Protein AF-A0A935FGV9-F1 (afdb_monomer_lite)

Secondary structure (DSSP, 8-state):
-----PPP--TTGGG-TT---------HHHHTSHHHHHHHHHHTTTSTTS-HHHHHHHHHHHSTT--HHHHHHHHHHHHHHHHHHHHTT-EEEE-SSS-EEEEPPPPPHHHHHHHHHHHHHHGGG-SEEEEESPPPTT--TTHHHHHHHT-TTSEEEEE--HHHHHHHGGG--SEE--BHHHHHHHHTS---SHHHHHHHHHHHHHHT-SEEEEE-TTS-EEEEETTEEEEE-PPP---S--TTHHHHHHHHHHHHHHTT--HHHHHHHHHHHHHHHTTSSSTT---HHHHHHHHHH----

pLDDT: mean 83.2, std 18.89, range [26.34, 98.69]

Radius of gyration: 21.96 Å; chains: 1; bounding box: 60×49×51 Å

Structure (mmCIF, N/CA/C/O backbone):
data_AF-A0A935FGV9-F1
#
_entry.id   AF-A0A935FGV9-F1
#
loop_
_atom_site.group_PDB
_atom_site.id
_atom_site.type_symbol
_atom_site.label_atom_id
_atom_site.label_alt_id
_atom_site.label_comp_id
_atom_site.label_asym_id
_atom_site.label_entity_id
_atom_site.label_seq_id
_atom_site.pdbx_PDB_ins_code
_atom_site.Cartn_x
_atom_site.Cartn_y
_atom_site.Cartn_z
_atom_site.occupancy
_atom_site.B_iso_or_equiv
_atom_site.auth_seq_id
_atom_site.auth_comp_id
_atom_site.auth_asym_id
_atom_site.auth_atom_id
_atom_site.pdbx_PDB_model_num
ATOM 1 N N . MET A 1 1 ? 40.406 21.075 12.309 1.00 33.91 1 MET A N 1
ATOM 2 C CA . MET A 1 1 ? 40.221 21.206 10.848 1.00 33.91 1 MET A CA 1
ATOM 3 C C . MET A 1 1 ? 38.739 21.400 10.590 1.00 33.91 1 MET A C 1
ATOM 5 O O . MET A 1 1 ? 37.940 20.620 11.084 1.00 33.91 1 MET A O 1
ATOM 9 N N . SER A 1 2 ? 38.386 22.526 9.976 1.00 26.34 2 SER A N 1
ATOM 10 C CA . SER A 1 2 ? 37.022 23.053 9.907 1.00 26.34 2 SER A CA 1
ATOM 11 C C . SER A 1 2 ? 36.120 22.178 9.031 1.00 26.34 2 SER A C 1
ATOM 13 O O . SER A 1 2 ? 36.361 22.050 7.831 1.00 26.34 2 SER A O 1
ATOM 15 N N . HIS A 1 3 ? 35.082 21.585 9.624 1.00 26.84 3 HIS A N 1
ATOM 16 C CA . HIS A 1 3 ? 33.981 20.982 8.880 1.00 26.84 3 HIS A CA 1
ATOM 17 C C . HIS A 1 3 ? 33.196 22.107 8.199 1.00 26.84 3 HIS A C 1
ATOM 19 O O . HIS A 1 3 ? 32.369 22.770 8.822 1.00 26.84 3 HIS A O 1
ATOM 25 N N . ARG A 1 4 ? 33.457 22.342 6.908 1.00 26.38 4 ARG A N 1
ATOM 26 C CA . ARG A 1 4 ? 32.562 23.152 6.078 1.00 26.38 4 ARG A CA 1
ATOM 27 C C . ARG A 1 4 ? 31.229 22.409 5.984 1.00 26.38 4 ARG A C 1
ATOM 29 O O . ARG A 1 4 ? 31.126 21.401 5.293 1.00 26.38 4 ARG A O 1
ATOM 36 N N . HIS A 1 5 ? 30.214 22.891 6.697 1.00 29.56 5 HIS A N 1
ATOM 37 C CA . HIS A 1 5 ? 28.831 22.525 6.426 1.00 29.56 5 HIS A CA 1
ATOM 38 C C . HIS A 1 5 ? 28.514 22.896 4.975 1.00 29.56 5 HIS A C 1
ATOM 40 O O . HIS A 1 5 ? 28.434 24.076 4.633 1.00 29.56 5 HIS A O 1
ATOM 46 N N . ALA A 1 6 ? 28.375 21.885 4.115 1.00 31.12 6 ALA A N 1
ATOM 47 C CA . ALA A 1 6 ? 27.837 22.069 2.778 1.00 31.12 6 ALA A CA 1
ATOM 48 C C . ALA A 1 6 ? 26.424 22.654 2.915 1.00 31.12 6 ALA A C 1
ATOM 50 O O . ALA A 1 6 ? 25.547 22.043 3.532 1.00 31.12 6 ALA A O 1
ATOM 51 N N . ARG A 1 7 ? 26.229 23.874 2.402 1.00 27.80 7 ARG A N 1
ATOM 52 C CA . ARG A 1 7 ? 24.912 24.514 2.351 1.00 27.80 7 ARG A CA 1
ATOM 53 C C . ARG A 1 7 ? 23.976 23.655 1.487 1.00 27.80 7 ARG A C 1
ATOM 55 O O . ARG A 1 7 ? 24.419 23.157 0.453 1.00 27.80 7 ARG A O 1
ATOM 62 N N . PRO A 1 8 ? 22.703 23.475 1.877 1.00 33.41 8 PRO A N 1
ATOM 63 C CA . PRO A 1 8 ? 21.728 22.794 1.036 1.00 33.41 8 PRO A CA 1
ATOM 64 C C . PRO A 1 8 ? 21.561 23.565 -0.281 1.00 33.41 8 PRO A C 1
ATOM 66 O O . PRO A 1 8 ? 21.317 24.772 -0.266 1.00 33.41 8 PRO A O 1
ATOM 69 N N . LEU A 1 9 ? 21.706 22.873 -1.414 1.00 36.19 9 LEU A N 1
ATOM 70 C CA . LEU A 1 9 ? 21.382 23.430 -2.725 1.00 36.19 9 LEU A CA 1
ATOM 71 C C . LEU A 1 9 ? 19.857 23.533 -2.816 1.00 36.19 9 LEU A C 1
ATOM 73 O O . LEU A 1 9 ? 19.154 22.524 -2.837 1.00 36.19 9 LEU A O 1
ATOM 77 N N . SER A 1 10 ? 19.333 24.757 -2.815 1.00 36.66 10 SER A N 1
ATOM 78 C CA . SER A 1 10 ? 17.937 24.990 -3.179 1.00 36.66 10 SER A CA 1
ATOM 79 C C . SER A 1 10 ? 17.765 24.740 -4.682 1.00 36.66 10 SER A C 1
ATOM 81 O O . SER A 1 10 ? 18.724 24.831 -5.445 1.00 36.66 10 SER A O 1
ATOM 83 N N . ILE A 1 11 ? 16.541 24.485 -5.148 1.00 40.97 11 ILE A N 1
ATOM 84 C CA . ILE A 1 11 ? 16.246 24.419 -6.594 1.00 40.97 11 ILE A CA 1
ATOM 85 C C . ILE A 1 11 ? 16.693 25.701 -7.329 1.00 40.97 11 ILE A C 1
ATOM 87 O O . ILE A 1 11 ? 17.015 25.642 -8.510 1.00 40.97 11 ILE A O 1
ATOM 91 N N . ALA A 1 12 ? 16.777 26.841 -6.632 1.00 38.03 12 ALA A N 1
ATOM 92 C CA . ALA A 1 12 ? 17.331 28.079 -7.178 1.00 38.03 12 ALA A CA 1
ATOM 93 C C . ALA A 1 12 ? 18.869 28.061 -7.305 1.00 38.03 12 ALA A C 1
ATOM 95 O O . ALA A 1 12 ? 19.404 28.740 -8.169 1.00 38.03 12 ALA A O 1
ATOM 96 N N . ALA A 1 13 ? 19.584 27.272 -6.497 1.00 36.72 13 ALA A N 1
ATOM 97 C CA . ALA A 1 13 ? 21.036 27.096 -6.601 1.00 36.72 13 ALA A CA 1
ATOM 98 C C . ALA A 1 13 ? 21.447 26.142 -7.740 1.00 36.72 13 ALA A C 1
ATOM 100 O O . ALA A 1 13 ? 22.549 26.254 -8.258 1.00 36.72 13 ALA A O 1
ATOM 101 N N . LEU A 1 14 ? 20.549 25.249 -8.176 1.00 37.66 14 LEU A N 1
ATOM 102 C CA . LEU A 1 14 ? 20.716 24.458 -9.408 1.00 37.66 14 LEU A CA 1
ATOM 103 C C . LEU A 1 14 ? 20.534 25.295 -10.690 1.00 37.66 14 LEU A C 1
ATOM 105 O O . LEU A 1 14 ? 20.778 24.790 -11.780 1.00 37.66 14 LEU A O 1
ATOM 109 N N . ALA A 1 15 ? 20.072 26.543 -10.560 1.00 37.56 15 ALA A N 1
ATOM 110 C CA . ALA A 1 15 ? 19.826 27.471 -11.662 1.00 37.56 15 ALA A CA 1
ATOM 111 C C . ALA A 1 15 ? 20.993 28.446 -11.910 1.00 37.56 15 ALA A C 1
ATOM 113 O O . ALA A 1 15 ? 20.862 29.335 -12.749 1.00 37.56 15 ALA A O 1
ATOM 114 N N . ASP A 1 16 ? 22.098 28.320 -11.164 1.00 34.78 16 ASP A N 1
ATOM 115 C CA . ASP A 1 16 ? 23.301 29.127 -11.366 1.00 34.78 16 ASP A CA 1
ATOM 116 C C . ASP A 1 16 ? 24.128 28.531 -12.523 1.00 34.78 16 ASP A C 1
ATOM 118 O O . ASP A 1 16 ? 24.655 27.423 -12.379 1.00 34.78 16 ASP A O 1
ATOM 122 N N . PRO A 1 17 ? 24.258 29.223 -13.674 1.00 37.97 17 PRO A N 1
ATOM 123 C CA . PRO A 1 17 ? 25.021 28.728 -14.820 1.00 37.97 17 PRO A CA 1
ATOM 124 C C . PRO A 1 17 ? 26.531 28.613 -14.548 1.00 37.97 17 PRO A C 1
ATOM 126 O O . PRO A 1 17 ? 27.257 28.140 -15.417 1.00 37.97 17 PRO A O 1
ATOM 129 N N . HIS A 1 18 ? 27.009 29.032 -13.369 1.00 35.53 18 HIS A N 1
ATOM 130 C CA . HIS A 1 18 ? 28.413 28.956 -12.965 1.00 35.53 18 HIS A CA 1
ATOM 131 C C . HIS A 1 18 ? 28.723 27.870 -11.922 1.00 35.53 18 HIS A C 1
ATOM 133 O O . HIS A 1 18 ? 29.850 27.825 -11.428 1.00 35.53 18 HIS A O 1
ATOM 139 N N . HIS A 1 19 ? 27.783 26.976 -11.586 1.00 38.56 19 HIS A N 1
ATOM 140 C CA . HIS A 1 19 ? 28.100 25.794 -10.772 1.00 38.56 19 HIS A CA 1
ATOM 141 C C . HIS A 1 19 ? 28.622 24.649 -11.651 1.00 38.56 19 HIS A C 1
ATOM 143 O O . HIS A 1 19 ? 27.963 23.631 -11.856 1.00 38.56 19 HIS A O 1
ATOM 149 N N . ASP A 1 20 ? 29.807 24.885 -12.204 1.00 44.72 20 ASP A N 1
ATOM 150 C CA . ASP A 1 20 ? 30.604 23.923 -12.954 1.00 44.72 20 ASP A CA 1
ATOM 151 C C . ASP A 1 20 ? 31.522 23.198 -11.956 1.00 44.72 20 ASP A C 1
ATOM 153 O O . ASP A 1 20 ? 32.424 23.813 -11.390 1.00 44.72 20 ASP A O 1
ATOM 157 N N . ASP A 1 21 ? 31.214 21.935 -11.656 1.00 36.16 21 ASP A N 1
ATOM 158 C CA . ASP A 1 21 ? 32.176 20.968 -11.108 1.00 36.16 21 ASP A CA 1
ATOM 159 C C . ASP A 1 21 ? 31.621 19.536 -11.283 1.00 36.16 21 ASP A C 1
ATOM 161 O O . ASP A 1 21 ? 30.662 19.106 -10.626 1.00 36.16 21 ASP A O 1
ATOM 165 N N . ASP A 1 22 ? 32.255 18.810 -12.205 1.00 34.53 22 ASP A N 1
ATOM 166 C CA . ASP A 1 22 ? 32.244 17.355 -12.385 1.00 34.53 22 ASP A CA 1
ATOM 167 C C . ASP A 1 22 ? 30.885 16.673 -12.652 1.00 34.53 22 ASP A C 1
ATOM 169 O O . ASP A 1 22 ? 30.390 15.828 -11.888 1.00 34.53 22 ASP A O 1
ATOM 173 N N . LEU A 1 23 ? 30.311 16.962 -13.823 1.00 41.34 23 LEU A N 1
ATOM 174 C CA . LEU A 1 23 ? 29.608 15.936 -14.597 1.00 41.34 23 LEU A CA 1
ATOM 175 C C . LEU A 1 23 ? 30.613 15.353 -15.595 1.00 41.34 23 LEU A C 1
ATOM 177 O O . LEU A 1 23 ? 30.936 16.014 -16.577 1.00 41.34 23 LEU A O 1
ATOM 181 N N . ASP A 1 24 ? 31.095 14.132 -15.344 1.00 40.16 24 ASP A N 1
ATOM 182 C CA . ASP A 1 24 ? 31.790 13.310 -16.346 1.00 40.16 24 ASP A CA 1
ATOM 183 C C . ASP A 1 24 ? 31.096 13.475 -17.708 1.00 40.16 24 ASP A C 1
ATOM 185 O O . ASP A 1 24 ? 29.914 13.144 -17.846 1.00 40.16 24 ASP A O 1
ATOM 189 N N . HIS A 1 25 ? 31.809 14.024 -18.693 1.00 40.69 25 HIS A N 1
ATOM 190 C CA . HIS A 1 25 ? 31.342 14.153 -20.072 1.00 40.69 25 HIS A CA 1
ATOM 191 C C . HIS A 1 25 ? 31.005 12.762 -20.644 1.00 40.69 25 HIS A C 1
ATOM 193 O O . HIS A 1 25 ? 31.934 11.976 -20.846 1.00 40.69 25 HIS A O 1
ATOM 199 N N . PRO A 1 26 ? 29.739 12.433 -20.979 1.00 46.12 26 PRO A N 1
ATOM 200 C CA . PRO A 1 26 ? 29.435 11.212 -21.709 1.00 46.12 26 PRO A CA 1
ATOM 201 C C . PRO A 1 26 ? 29.332 11.489 -23.220 1.00 46.12 26 PRO A C 1
ATOM 203 O O . PRO A 1 26 ? 28.739 12.479 -23.638 1.00 46.12 26 PRO A O 1
ATOM 206 N N . ASP A 1 27 ? 29.930 10.587 -24.003 1.00 54.00 27 ASP A N 1
ATOM 207 C CA . ASP A 1 27 ? 29.916 10.407 -25.466 1.00 54.00 27 ASP A CA 1
ATOM 208 C C . ASP A 1 27 ? 29.188 11.454 -26.334 1.00 54.00 27 ASP A C 1
ATOM 210 O O . ASP A 1 27 ? 27.960 11.457 -26.448 1.00 54.00 27 ASP A O 1
ATOM 214 N N . ALA A 1 28 ? 29.962 12.222 -27.112 1.00 55.31 28 ALA A N 1
ATOM 215 C CA . ALA A 1 28 ? 29.472 13.117 -28.172 1.00 55.31 28 ALA A CA 1
ATOM 216 C C . ALA A 1 28 ? 28.496 12.436 -29.163 1.00 55.31 28 ALA A C 1
ATOM 218 O O . ALA A 1 28 ? 27.625 13.089 -29.730 1.00 55.31 28 ALA A O 1
ATOM 219 N N . ALA A 1 29 ? 28.582 11.109 -29.319 1.00 60.03 29 ALA A N 1
ATOM 220 C CA . ALA A 1 29 ? 27.683 10.317 -30.158 1.00 60.03 29 ALA A CA 1
ATOM 221 C C . ALA A 1 29 ? 26.214 10.318 -29.683 1.00 60.03 29 ALA A C 1
ATOM 223 O O . ALA A 1 29 ? 25.305 10.152 -30.495 1.00 60.03 29 ALA A O 1
ATOM 224 N N . ILE A 1 30 ? 25.960 10.506 -28.382 1.00 65.06 30 ILE A N 1
ATOM 225 C CA . ILE A 1 30 ? 24.599 10.553 -27.826 1.00 65.06 30 ILE A CA 1
ATOM 226 C C . ILE A 1 30 ? 23.921 11.879 -28.189 1.00 65.06 30 ILE A C 1
ATOM 228 O O . ILE A 1 30 ? 22.738 11.891 -28.535 1.00 65.06 30 ILE A O 1
ATOM 232 N N . GLU A 1 31 ? 24.665 12.985 -28.149 1.00 64.81 31 GLU A N 1
ATOM 233 C CA . GLU A 1 31 ? 24.145 14.344 -28.362 1.00 64.81 31 GLU A CA 1
ATOM 234 C C . GLU A 1 31 ? 23.769 14.625 -29.823 1.00 64.81 31 GLU A C 1
ATOM 236 O O . GLU A 1 31 ? 22.884 15.438 -30.102 1.00 64.81 31 GLU A O 1
ATOM 241 N N . ASP A 1 32 ? 24.370 13.888 -30.755 1.00 69.88 32 ASP A N 1
ATOM 242 C CA . ASP A 1 32 ? 24.028 13.950 -32.175 1.00 69.88 32 ASP A CA 1
ATOM 243 C C . ASP A 1 32 ? 22.858 13.043 -32.582 1.00 69.88 32 ASP A C 1
ATOM 245 O O . ASP A 1 32 ? 22.394 13.112 -33.723 1.00 69.88 32 ASP A O 1
ATOM 249 N N . SER A 1 33 ? 22.324 12.229 -31.664 1.00 82.44 33 SER A N 1
ATOM 250 C CA . SER A 1 33 ? 21.206 11.335 -31.974 1.00 82.44 33 SER A CA 1
ATOM 251 C C . SER A 1 33 ? 19.878 12.084 -32.168 1.00 82.44 33 SER A C 1
ATOM 253 O O . SER A 1 33 ? 19.554 13.045 -31.463 1.00 82.44 33 SER A O 1
ATOM 255 N N . GLU A 1 34 ? 19.053 11.601 -33.103 1.00 85.00 34 GLU A N 1
ATOM 256 C CA . GLU A 1 34 ? 17.692 12.116 -33.323 1.00 85.00 34 GLU A CA 1
ATOM 257 C C . GLU A 1 34 ? 16.836 12.000 -32.051 1.00 85.00 34 GLU A C 1
ATOM 259 O O . GLU A 1 34 ? 16.126 12.938 -31.686 1.00 85.00 34 GLU A O 1
ATOM 264 N N . ALA A 1 35 ? 16.987 10.889 -31.321 1.00 84.69 35 ALA A N 1
ATOM 265 C CA . ALA A 1 35 ? 16.326 10.665 -30.041 1.00 84.69 35 ALA A CA 1
ATOM 266 C C . ALA A 1 35 ? 16.694 11.743 -29.009 1.00 84.69 35 ALA A C 1
ATOM 268 O O . ALA A 1 35 ? 15.806 12.294 -28.361 1.00 84.69 35 ALA A O 1
ATOM 269 N N . PHE A 1 36 ? 17.974 12.110 -28.881 1.00 89.56 36 PHE A N 1
ATOM 270 C CA . PHE A 1 36 ? 18.405 13.161 -27.956 1.00 89.56 36 PHE A CA 1
ATOM 271 C C . PHE A 1 36 ? 17.763 14.516 -28.265 1.00 89.56 36 PHE A C 1
ATOM 273 O O . PHE A 1 36 ? 17.258 15.182 -27.357 1.00 89.56 36 PHE A O 1
ATOM 280 N N . ARG A 1 37 ? 17.728 14.909 -29.544 1.00 90.50 37 ARG A N 1
ATOM 281 C CA . ARG A 1 37 ? 17.114 16.175 -29.979 1.00 90.50 37 ARG A CA 1
ATOM 282 C C . ARG A 1 37 ? 15.609 16.181 -29.717 1.00 90.50 37 ARG A C 1
ATOM 284 O O . ARG A 1 37 ? 15.098 17.124 -29.115 1.00 90.50 37 ARG A O 1
ATOM 291 N N . ALA A 1 38 ? 14.921 15.094 -30.066 1.00 89.50 38 ALA A N 1
ATOM 292 C CA . ALA A 1 38 ? 13.488 14.952 -29.833 1.00 89.50 38 ALA A CA 1
ATOM 293 C C . ALA A 1 38 ? 13.131 14.966 -28.331 1.00 89.50 38 ALA A C 1
ATOM 295 O O . ALA A 1 38 ? 12.146 15.591 -27.932 1.00 89.50 38 ALA A O 1
ATOM 296 N N . LEU A 1 39 ? 13.944 14.335 -27.474 1.00 90.31 39 LEU A N 1
ATOM 297 C CA . LEU A 1 39 ? 13.776 14.391 -26.016 1.00 90.31 39 LEU A CA 1
ATOM 298 C C . LEU A 1 39 ? 14.007 15.805 -25.465 1.00 90.31 39 LEU A C 1
ATOM 300 O O . LEU A 1 39 ? 13.225 16.273 -24.635 1.00 90.31 39 LEU A O 1
ATOM 304 N N . CYS A 1 40 ? 15.039 16.508 -25.941 1.00 90.38 40 CYS A N 1
ATOM 305 C CA . CYS A 1 40 ? 15.282 17.902 -25.570 1.00 90.38 40 CYS A CA 1
ATOM 306 C C . CYS A 1 40 ? 14.073 18.788 -25.903 1.00 90.38 40 CYS A C 1
ATOM 308 O O . CYS A 1 40 ? 13.596 19.532 -25.043 1.00 90.38 40 CYS A O 1
ATOM 310 N N . ASP A 1 41 ? 13.521 18.666 -27.111 1.00 90.25 41 ASP A N 1
ATOM 311 C CA . ASP A 1 41 ? 12.378 19.472 -27.548 1.00 90.25 41 ASP A CA 1
ATOM 312 C C . ASP A 1 41 ? 11.110 19.197 -26.722 1.00 90.25 41 ASP A C 1
ATOM 314 O O . ASP A 1 41 ? 10.398 20.135 -26.346 1.00 90.25 41 ASP A O 1
ATOM 318 N N . LEU A 1 42 ? 10.856 17.935 -26.355 1.00 89.56 42 LEU A N 1
ATOM 319 C CA . LEU A 1 42 ? 9.755 17.562 -25.456 1.00 89.56 42 LEU A CA 1
ATOM 320 C C . LEU A 1 42 ? 9.910 18.156 -24.044 1.00 89.56 42 LEU A C 1
ATOM 322 O O . LEU A 1 42 ? 8.914 18.434 -23.365 1.00 89.56 42 LEU A O 1
ATOM 326 N N . ALA A 1 43 ? 11.148 18.355 -23.593 1.00 88.62 43 ALA A N 1
ATOM 327 C CA . ALA A 1 43 ? 11.471 18.832 -22.254 1.00 88.62 43 ALA A CA 1
ATOM 328 C C . ALA A 1 43 ? 11.566 20.366 -22.143 1.00 88.62 43 ALA A C 1
ATOM 330 O O . ALA A 1 43 ? 11.181 20.899 -21.102 1.00 88.62 43 ALA A O 1
ATOM 331 N N . ARG A 1 44 ? 11.978 21.082 -23.202 1.00 83.81 44 ARG A N 1
ATOM 332 C CA . ARG A 1 44 ? 12.390 22.511 -23.237 1.00 83.81 44 ARG A CA 1
ATOM 333 C C . ARG A 1 44 ? 11.438 23.542 -22.592 1.00 83.81 44 ARG A C 1
ATOM 335 O O . ARG A 1 44 ? 11.828 24.676 -22.343 1.00 83.81 44 ARG A O 1
ATOM 342 N N . LYS A 1 45 ? 10.188 23.186 -22.275 1.00 80.12 45 LYS A N 1
ATOM 343 C CA . LYS A 1 45 ? 9.220 24.062 -21.567 1.00 80.12 45 LYS A CA 1
ATOM 344 C C . LYS A 1 45 ? 8.675 23.494 -20.256 1.00 80.12 45 LYS A C 1
ATOM 346 O O . LYS A 1 45 ? 7.898 24.148 -19.566 1.00 80.12 45 LYS A O 1
ATOM 351 N N . ARG A 1 46 ? 9.043 22.263 -19.915 1.00 80.94 46 ARG A N 1
ATOM 352 C CA . ARG A 1 46 ? 8.496 21.503 -18.781 1.00 80.94 46 ARG A CA 1
ATOM 353 C C . ARG A 1 46 ? 9.507 21.352 -17.645 1.00 80.94 46 ARG A C 1
ATOM 355 O O . ARG A 1 46 ? 9.127 20.967 -16.543 1.00 80.94 46 ARG A O 1
ATOM 362 N N . THR A 1 47 ? 10.769 21.701 -17.889 1.00 75.00 47 THR A N 1
ATOM 363 C CA . THR A 1 47 ? 11.878 21.542 -16.944 1.00 75.00 47 THR A CA 1
ATOM 364 C C . THR A 1 47 ? 12.146 22.751 -16.063 1.00 75.00 47 THR A C 1
ATOM 366 O O . THR A 1 47 ? 12.832 22.604 -15.057 1.00 75.00 47 THR A O 1
ATOM 369 N N . GLY A 1 48 ? 11.576 23.930 -16.340 1.00 78.00 48 GLY A N 1
ATOM 370 C CA . GLY A 1 48 ? 11.856 25.166 -15.591 1.00 78.00 48 GLY A CA 1
ATOM 371 C C . GLY A 1 48 ? 13.347 25.521 -15.625 1.00 78.00 48 GLY A C 1
ATOM 372 O O . GLY A 1 48 ? 13.898 25.681 -16.700 1.00 78.00 48 GLY A O 1
ATOM 373 N N . ALA A 1 49 ? 13.994 25.613 -14.459 1.00 74.44 49 ALA A N 1
ATOM 374 C CA . ALA A 1 49 ? 15.420 25.946 -14.354 1.00 74.44 49 ALA A CA 1
ATOM 375 C C . ALA A 1 49 ? 16.399 24.793 -14.675 1.00 74.44 49 ALA A C 1
ATOM 377 O O . ALA A 1 49 ? 17.602 25.016 -14.685 1.00 74.44 49 ALA A O 1
ATOM 378 N N . ILE A 1 50 ? 15.914 23.565 -14.895 1.00 75.81 50 ILE A N 1
ATOM 379 C CA . ILE A 1 50 ? 16.785 22.420 -15.209 1.00 75.81 50 ILE A CA 1
ATOM 380 C C . ILE A 1 50 ? 17.021 22.376 -16.728 1.00 75.81 50 ILE A C 1
ATOM 382 O O . ILE A 1 50 ? 16.028 22.339 -17.464 1.00 75.81 50 ILE A O 1
ATOM 386 N N . PRO A 1 51 ? 18.278 22.328 -17.211 1.00 82.94 51 PRO A N 1
ATOM 387 C CA . PRO A 1 51 ? 18.559 22.192 -18.640 1.00 82.94 51 PRO A CA 1
ATOM 388 C C . PRO A 1 51 ? 17.942 20.915 -19.224 1.00 82.94 51 PRO A C 1
ATOM 390 O O . PRO A 1 51 ? 18.118 19.823 -18.677 1.00 82.94 51 PRO A O 1
ATOM 393 N N . GLU A 1 52 ? 17.243 21.015 -20.356 1.00 83.50 52 GLU A N 1
ATOM 394 C CA . GLU A 1 52 ? 16.587 19.867 -20.996 1.00 83.50 52 GLU A CA 1
ATOM 395 C C . GLU A 1 52 ? 17.574 18.758 -21.382 1.00 83.50 52 GLU A C 1
ATOM 397 O O . GLU A 1 52 ? 17.261 17.572 -21.259 1.00 83.50 52 GLU A O 1
ATOM 402 N N . ALA A 1 53 ? 18.794 19.147 -21.764 1.00 84.19 53 ALA A N 1
ATOM 403 C CA . ALA A 1 53 ? 19.863 18.238 -22.149 1.00 84.19 53 ALA A CA 1
ATOM 404 C C . ALA A 1 53 ? 20.240 17.279 -21.013 1.00 84.19 53 ALA A C 1
ATOM 406 O O . ALA A 1 53 ? 20.570 16.123 -21.267 1.00 84.19 53 ALA A O 1
ATOM 407 N N . TRP A 1 54 ? 20.148 17.720 -19.755 1.00 83.88 54 TRP A N 1
ATOM 408 C CA . TRP A 1 54 ? 20.459 16.871 -18.604 1.00 83.88 54 TRP A CA 1
ATOM 409 C C . TRP A 1 54 ? 19.442 15.740 -18.466 1.00 83.88 54 TRP A C 1
ATOM 411 O O . TRP A 1 54 ? 19.823 14.589 -18.259 1.00 83.88 54 TRP A O 1
ATOM 421 N N . LEU A 1 55 ? 18.153 16.045 -18.648 1.00 83.81 55 LEU A N 1
ATOM 422 C CA . LEU A 1 55 ? 17.107 15.026 -18.624 1.00 83.81 55 LEU A CA 1
ATOM 423 C C . LEU A 1 55 ? 17.209 14.091 -19.828 1.00 83.81 55 LEU A C 1
ATOM 425 O O . LEU A 1 55 ? 17.088 12.882 -19.655 1.00 83.81 55 LEU A O 1
ATOM 429 N N . ALA A 1 56 ? 17.473 14.621 -21.023 1.00 84.88 56 ALA A N 1
ATOM 430 C CA . ALA A 1 56 ? 17.633 13.808 -22.225 1.00 84.88 56 ALA A CA 1
ATOM 431 C C . ALA A 1 56 ? 18.823 12.836 -22.106 1.00 84.88 56 ALA A C 1
ATOM 433 O O . ALA A 1 56 ? 18.657 11.643 -22.362 1.00 84.88 56 ALA A O 1
ATOM 434 N N . ARG A 1 57 ? 19.992 13.297 -21.626 1.00 84.44 57 ARG A N 1
ATOM 435 C CA . ARG A 1 57 ? 21.147 12.418 -21.348 1.00 84.44 57 ARG A CA 1
ATOM 436 C C . ARG A 1 57 ? 20.807 11.362 -20.300 1.00 84.44 57 ARG A C 1
ATOM 438 O O . ARG A 1 57 ? 21.140 10.194 -20.479 1.00 84.44 57 ARG A O 1
ATOM 445 N N . HIS A 1 58 ? 20.119 11.753 -19.228 1.00 81.31 58 HIS A N 1
ATOM 446 C CA . HIS A 1 58 ? 19.723 10.822 -18.175 1.00 81.31 58 HIS A CA 1
ATOM 447 C C . HIS A 1 58 ? 18.784 9.724 -18.699 1.00 81.31 58 HIS A C 1
ATOM 449 O O . HIS A 1 58 ? 19.009 8.549 -18.423 1.00 81.31 58 HIS A O 1
ATOM 455 N N . VAL A 1 59 ? 17.780 10.083 -19.506 1.00 83.88 59 VAL A N 1
ATOM 456 C CA . VAL A 1 59 ? 16.868 9.121 -20.147 1.00 83.88 59 VAL A CA 1
ATOM 457 C C . VAL A 1 59 ? 17.638 8.137 -21.015 1.00 83.88 59 VAL A C 1
ATOM 459 O O . VAL A 1 59 ? 17.483 6.930 -20.837 1.00 83.88 59 VAL A O 1
ATOM 462 N N . LEU A 1 60 ? 18.491 8.626 -21.918 1.00 84.62 60 LEU A N 1
ATOM 463 C CA . LEU A 1 60 ? 19.247 7.766 -22.832 1.00 84.62 60 LEU A CA 1
ATOM 464 C C . LEU A 1 60 ? 20.243 6.870 -22.086 1.00 84.62 60 LEU A C 1
ATOM 466 O O . LEU A 1 60 ? 20.380 5.698 -22.426 1.00 84.62 60 LEU A O 1
ATOM 470 N N . GLY A 1 61 ? 20.864 7.376 -21.017 1.00 78.06 61 GLY A N 1
ATOM 471 C CA . GLY A 1 61 ? 21.739 6.585 -20.151 1.00 78.06 61 GLY A CA 1
ATOM 472 C C . GLY A 1 61 ? 21.011 5.476 -19.381 1.00 78.06 61 GLY A C 1
ATOM 473 O O . GLY A 1 61 ? 21.597 4.428 -19.122 1.00 78.06 61 GLY A O 1
ATOM 474 N N . LEU A 1 62 ? 19.734 5.676 -19.033 1.00 73.38 62 LEU A N 1
ATOM 475 C CA . LEU A 1 62 ? 18.897 4.662 -18.377 1.00 73.38 62 LEU A CA 1
ATOM 476 C C . LEU A 1 62 ? 18.229 3.686 -19.352 1.00 73.38 62 LEU A C 1
ATOM 478 O O . LEU A 1 62 ? 17.800 2.612 -18.934 1.00 73.38 62 LEU A O 1
ATOM 482 N N . THR A 1 63 ? 18.119 4.053 -20.628 1.00 78.69 63 THR A N 1
ATOM 483 C CA . THR A 1 63 ? 17.402 3.281 -21.656 1.00 78.69 63 THR A CA 1
ATOM 484 C C . THR A 1 63 ? 18.289 2.940 -22.866 1.00 78.69 63 THR A C 1
ATOM 486 O O . THR A 1 63 ? 17.895 3.169 -24.015 1.00 78.69 63 THR A O 1
ATOM 489 N N . PRO A 1 64 ? 19.499 2.380 -22.654 1.00 79.25 64 PRO A N 1
ATOM 490 C CA . PRO A 1 64 ? 20.405 2.070 -23.753 1.00 79.25 64 PRO A CA 1
ATOM 491 C C . PRO A 1 64 ? 19.781 1.025 -24.689 1.00 79.25 64 PRO A C 1
ATOM 493 O O . PRO A 1 64 ? 19.374 -0.050 -24.253 1.00 79.25 64 PRO A O 1
ATOM 496 N N . GLY A 1 65 ? 19.697 1.350 -25.983 1.00 75.88 65 GLY A N 1
ATOM 497 C CA . GLY A 1 65 ? 19.130 0.465 -27.010 1.00 75.88 65 GLY A CA 1
ATOM 498 C C . GLY A 1 65 ? 17.603 0.310 -26.978 1.00 75.88 65 GLY A C 1
ATOM 499 O O . GLY A 1 65 ? 17.073 -0.528 -27.703 1.00 75.88 65 GLY A O 1
ATOM 500 N N . ALA A 1 66 ? 16.897 1.091 -26.156 1.00 79.88 66 ALA A N 1
ATOM 501 C CA . ALA A 1 66 ? 15.438 1.110 -26.126 1.00 79.88 66 ALA A CA 1
ATOM 502 C C . ALA A 1 66 ? 14.831 1.766 -27.375 1.00 79.88 66 ALA A C 1
ATOM 504 O O . ALA A 1 66 ? 15.457 2.610 -28.019 1.00 79.88 66 ALA A O 1
ATOM 505 N N . ASP A 1 67 ? 13.581 1.415 -27.674 1.00 84.06 67 ASP A N 1
ATOM 506 C CA . ASP A 1 67 ? 12.802 2.073 -28.714 1.00 84.06 67 ASP A CA 1
ATOM 507 C C . ASP A 1 67 ? 12.267 3.447 -28.265 1.00 84.06 67 ASP A C 1
ATOM 509 O O . ASP A 1 67 ? 12.263 3.816 -27.084 1.00 84.06 67 ASP A O 1
ATOM 513 N N . TRP A 1 68 ? 11.819 4.237 -29.243 1.00 87.88 68 TRP A N 1
ATOM 514 C CA . TRP A 1 68 ? 11.331 5.596 -29.012 1.00 87.88 68 TRP A CA 1
ATOM 515 C C . TRP A 1 68 ? 10.153 5.684 -28.017 1.00 87.88 68 TRP A C 1
ATOM 517 O O . TRP A 1 68 ? 10.181 6.572 -27.159 1.00 87.88 68 TRP A O 1
ATOM 527 N N . PRO A 1 69 ? 9.135 4.795 -28.056 1.00 83.50 69 PRO A N 1
ATOM 528 C CA . PRO A 1 69 ? 8.059 4.797 -27.066 1.00 83.50 69 PRO A CA 1
ATOM 529 C C . PRO A 1 69 ? 8.555 4.708 -25.618 1.00 83.50 69 PRO A C 1
ATOM 531 O O . PRO A 1 69 ? 8.101 5.492 -24.780 1.00 83.50 69 PRO A O 1
ATOM 534 N N . LEU A 1 70 ? 9.511 3.819 -25.319 1.00 76.88 70 LEU A N 1
ATOM 535 C CA . LEU A 1 70 ? 10.046 3.679 -23.964 1.00 76.88 70 LEU A CA 1
ATOM 536 C C . LEU A 1 70 ? 10.863 4.907 -23.540 1.00 76.88 70 LEU A C 1
ATOM 538 O O . LEU A 1 70 ? 10.700 5.395 -22.421 1.00 76.88 70 LEU A O 1
ATOM 542 N N . GLN A 1 71 ? 11.701 5.442 -24.431 1.00 85.56 71 GLN A N 1
ATOM 543 C CA . GLN A 1 71 ? 12.494 6.651 -24.168 1.00 85.56 71 GLN A CA 1
ATOM 544 C C . GLN A 1 71 ? 11.601 7.864 -23.883 1.00 85.56 71 GLN A C 1
ATOM 546 O O . GLN A 1 71 ? 11.817 8.605 -22.921 1.00 85.56 71 GLN A O 1
ATOM 551 N N . ARG A 1 72 ? 10.545 8.042 -24.681 1.00 86.69 72 ARG A N 1
ATOM 552 C CA . ARG A 1 72 ? 9.557 9.099 -24.470 1.00 86.69 72 ARG A CA 1
ATOM 553 C C . ARG A 1 72 ? 8.823 8.926 -23.139 1.00 86.69 72 ARG A C 1
ATOM 555 O O . ARG A 1 72 ? 8.705 9.899 -22.393 1.00 86.69 72 ARG A O 1
ATOM 562 N N . ALA A 1 73 ? 8.365 7.714 -22.822 1.00 76.12 73 ALA A N 1
ATOM 563 C CA . ALA A 1 73 ? 7.703 7.430 -21.550 1.00 76.12 73 ALA A CA 1
ATOM 564 C C . ALA A 1 73 ? 8.633 7.713 -20.359 1.00 76.12 73 ALA A C 1
ATOM 566 O O . ALA A 1 73 ? 8.220 8.338 -19.385 1.00 76.12 73 ALA A O 1
ATOM 567 N N . ALA A 1 74 ? 9.915 7.346 -20.451 1.00 77.44 74 ALA A N 1
ATOM 568 C CA . ALA A 1 74 ? 10.906 7.639 -19.418 1.00 77.44 74 ALA A CA 1
ATOM 569 C C . ALA A 1 74 ? 11.088 9.152 -19.188 1.00 77.44 74 ALA A C 1
ATOM 571 O O . ALA A 1 74 ? 11.143 9.600 -18.038 1.00 77.44 74 ALA A O 1
ATOM 572 N N . LEU A 1 75 ? 11.114 9.958 -20.256 1.00 87.75 75 LEU A N 1
ATOM 573 C CA . LEU A 1 75 ? 11.157 11.417 -20.133 1.00 87.75 75 LEU A CA 1
ATOM 574 C C . LEU A 1 75 ? 9.883 11.983 -19.501 1.00 87.75 75 LEU A C 1
ATOM 576 O O . LEU A 1 75 ? 9.960 12.834 -18.613 1.00 87.75 75 LEU A O 1
ATOM 580 N N . GLU A 1 76 ? 8.712 11.520 -19.935 1.00 83.62 76 GLU A N 1
ATOM 581 C CA . GLU A 1 76 ? 7.435 11.936 -19.354 1.00 83.62 76 GLU A CA 1
ATOM 582 C C . GLU A 1 76 ? 7.382 11.610 -17.849 1.00 83.62 76 GLU A C 1
ATOM 584 O O . GLU A 1 76 ? 6.983 12.472 -17.058 1.00 83.62 76 GLU A O 1
ATOM 589 N N . ALA A 1 77 ? 7.905 10.448 -17.435 1.00 75.56 77 ALA A N 1
ATOM 590 C CA . ALA A 1 77 ? 8.042 10.051 -16.032 1.00 75.56 77 ALA A CA 1
ATOM 591 C C . ALA A 1 77 ? 8.904 11.033 -15.223 1.00 75.56 77 ALA A C 1
ATOM 593 O O . ALA A 1 77 ? 8.538 11.437 -14.115 1.00 75.56 77 ALA A O 1
ATOM 594 N N . LEU A 1 78 ? 10.065 11.416 -15.766 1.00 82.06 78 LEU A N 1
ATOM 595 C CA . LEU A 1 78 ? 10.991 12.351 -15.121 1.00 82.06 78 LEU A CA 1
ATOM 596 C C . LEU A 1 78 ? 10.381 13.743 -14.989 1.00 82.06 78 LEU A C 1
ATOM 598 O O . LEU A 1 78 ? 10.468 14.354 -13.926 1.00 82.06 78 LEU A O 1
ATOM 602 N N . LEU A 1 79 ? 9.722 14.232 -16.040 1.00 83.31 79 LEU A N 1
ATOM 603 C CA . LEU A 1 79 ? 9.057 15.533 -16.020 1.00 83.31 79 LEU A CA 1
ATOM 604 C C . LEU A 1 79 ? 7.915 15.562 -15.001 1.00 83.31 79 LEU A C 1
ATOM 606 O O . LEU A 1 79 ? 7.761 16.546 -14.277 1.00 83.31 79 LEU A O 1
ATOM 610 N N . GLN A 1 80 ? 7.142 14.482 -14.901 1.00 77.31 80 GLN A N 1
ATOM 611 C CA . GLN A 1 80 ? 6.083 14.359 -13.905 1.00 77.31 80 GLN A CA 1
ATOM 612 C C . GLN A 1 80 ? 6.652 14.339 -12.479 1.00 77.31 80 GLN A C 1
ATOM 614 O O . GLN A 1 80 ? 6.167 15.063 -11.608 1.00 77.31 80 GLN A O 1
ATOM 619 N N . ARG A 1 81 ? 7.734 13.586 -12.243 1.00 72.75 81 ARG A N 1
ATOM 620 C CA . ARG A 1 81 ? 8.449 13.595 -10.956 1.00 72.75 81 ARG A CA 1
ATOM 621 C C . ARG A 1 81 ? 8.988 14.973 -10.597 1.00 72.75 81 ARG A C 1
ATOM 623 O O . ARG A 1 81 ? 8.847 15.391 -9.453 1.00 72.75 81 ARG A O 1
ATOM 630 N N . LEU A 1 82 ? 9.553 15.694 -11.561 1.00 76.88 82 LEU A N 1
ATOM 631 C CA . LEU A 1 82 ? 10.059 17.046 -11.347 1.00 76.88 82 LEU A CA 1
ATOM 632 C C . LEU A 1 82 ? 8.941 18.019 -10.946 1.00 76.88 82 LEU A C 1
ATOM 634 O O . LEU A 1 82 ? 9.129 18.854 -10.060 1.00 76.88 82 LEU A O 1
ATOM 638 N N . GLN A 1 83 ? 7.769 17.908 -11.572 1.00 76.25 83 GLN A N 1
ATOM 639 C CA . GLN A 1 83 ? 6.600 18.709 -11.208 1.00 76.25 83 GLN A CA 1
ATOM 640 C C . GLN A 1 83 ? 6.115 18.398 -9.788 1.00 76.25 83 GLN A C 1
ATOM 642 O O . GLN A 1 83 ? 5.869 19.329 -9.019 1.00 76.25 83 GLN A O 1
ATOM 647 N N . PHE A 1 84 ? 6.032 17.116 -9.415 1.00 68.06 84 PHE A N 1
ATOM 648 C CA . PHE A 1 84 ? 5.685 16.721 -8.049 1.00 68.06 84 PHE A CA 1
ATOM 649 C C . PHE A 1 84 ? 6.707 17.220 -7.031 1.00 68.06 84 PHE A C 1
ATOM 651 O O . PHE A 1 84 ? 6.317 17.833 -6.045 1.00 68.06 84 PHE A O 1
ATOM 658 N N . ALA A 1 85 ? 8.004 17.065 -7.303 1.00 67.56 85 ALA A N 1
ATOM 659 C CA . ALA A 1 85 ? 9.061 17.543 -6.416 1.00 67.56 85 ALA A CA 1
ATOM 660 C C . ALA A 1 85 ? 8.979 19.051 -6.154 1.00 67.56 85 ALA A C 1
ATOM 662 O O . ALA A 1 85 ? 9.127 19.485 -5.015 1.00 67.56 85 ALA A O 1
ATOM 663 N N . ARG A 1 86 ? 8.674 19.850 -7.183 1.00 70.75 86 ARG A N 1
ATOM 664 C CA . ARG A 1 86 ? 8.451 21.294 -7.028 1.00 70.75 86 ARG A CA 1
ATOM 665 C C . ARG A 1 86 ? 7.226 21.616 -6.185 1.00 70.75 86 ARG A C 1
ATOM 667 O O . ARG A 1 86 ? 7.301 22.500 -5.339 1.00 70.75 86 ARG A O 1
ATOM 674 N N . ARG A 1 87 ? 6.111 20.924 -6.430 1.00 70.19 87 ARG A N 1
ATOM 675 C CA . ARG A 1 87 ? 4.860 21.121 -5.686 1.00 70.19 87 ARG A CA 1
ATOM 676 C C . ARG A 1 87 ? 5.017 20.740 -4.214 1.00 70.19 87 ARG A C 1
ATOM 678 O O . ARG A 1 87 ? 4.554 21.471 -3.350 1.00 70.19 87 ARG A O 1
ATOM 685 N N . ASP A 1 88 ? 5.681 19.620 -3.954 1.00 61.78 88 ASP A N 1
ATOM 686 C CA . ASP A 1 88 ? 5.788 19.012 -2.626 1.00 61.78 88 ASP A CA 1
ATOM 687 C C . ASP A 1 88 ? 7.019 19.523 -1.851 1.00 61.78 88 ASP A C 1
ATOM 689 O O . ASP A 1 88 ? 7.323 19.031 -0.766 1.00 61.78 88 ASP A O 1
ATOM 693 N N . GLY A 1 89 ? 7.745 20.503 -2.407 1.00 64.25 89 GLY A N 1
ATOM 694 C CA . GLY A 1 89 ? 8.930 21.089 -1.781 1.00 64.25 89 GLY A CA 1
ATOM 695 C C . GLY A 1 89 ? 10.047 20.074 -1.518 1.00 64.25 89 GLY A C 1
ATOM 696 O O . GLY A 1 89 ? 10.798 20.240 -0.557 1.00 64.25 89 GLY A O 1
ATOM 697 N N . LEU A 1 90 ? 10.148 19.013 -2.328 1.00 54.28 90 LEU A N 1
ATOM 698 C CA . LEU A 1 90 ? 11.147 17.963 -2.138 1.00 54.28 90 LEU A CA 1
ATOM 699 C C . LEU A 1 90 ? 12.548 18.512 -2.402 1.00 54.28 90 LEU A C 1
ATOM 701 O O . LEU A 1 90 ? 12.836 19.069 -3.465 1.00 54.28 90 LEU A O 1
ATOM 705 N N . LEU A 1 91 ? 13.436 18.297 -1.436 1.00 56.28 91 LEU A N 1
ATOM 706 C CA . LEU A 1 91 ? 14.849 18.617 -1.565 1.00 56.28 91 LEU A CA 1
ATOM 707 C C . LEU A 1 91 ? 15.588 17.380 -2.079 1.00 56.28 91 LEU A C 1
ATOM 709 O O . LEU A 1 91 ? 15.561 16.328 -1.441 1.00 56.28 91 LEU A O 1
ATOM 713 N N . VAL A 1 92 ? 16.263 17.511 -3.224 1.00 56.22 92 VAL A N 1
ATOM 714 C CA . VAL A 1 92 ? 17.163 16.472 -3.740 1.00 56.22 92 VAL A CA 1
ATOM 715 C C . VAL A 1 92 ? 18.542 16.711 -3.145 1.00 56.22 92 VAL A C 1
ATOM 717 O O . VAL A 1 92 ? 19.209 17.692 -3.476 1.00 56.22 92 VAL A O 1
ATOM 720 N N . ARG A 1 93 ? 18.987 15.822 -2.253 1.00 50.38 93 ARG A N 1
ATOM 721 C CA . ARG A 1 93 ? 20.350 15.861 -1.708 1.00 50.38 93 ARG A CA 1
ATOM 722 C C . ARG A 1 93 ? 21.193 14.778 -2.372 1.00 50.38 93 ARG A C 1
ATOM 724 O O . ARG A 1 93 ? 20.795 13.613 -2.413 1.00 50.38 93 ARG A O 1
ATOM 731 N N . ARG A 1 94 ? 22.377 15.155 -2.871 1.00 45.38 94 ARG A N 1
ATOM 732 C CA . ARG A 1 94 ? 23.373 14.208 -3.400 1.00 45.38 94 ARG A CA 1
ATOM 733 C C . ARG A 1 94 ? 23.819 13.305 -2.240 1.00 45.38 94 ARG A C 1
ATOM 735 O O . ARG A 1 94 ? 24.484 13.768 -1.316 1.00 45.38 94 ARG A O 1
ATOM 742 N N . GLY A 1 95 ? 23.400 12.041 -2.249 1.00 45.28 95 GLY A N 1
ATOM 743 C CA . GLY A 1 95 ? 23.932 11.022 -1.344 1.00 45.28 95 GLY A CA 1
ATOM 744 C C . GLY A 1 95 ? 25.297 10.515 -1.833 1.00 45.28 95 GLY A C 1
ATOM 745 O O . GLY A 1 95 ? 25.584 10.609 -3.030 1.00 45.28 95 GLY A O 1
ATOM 746 N N . PRO A 1 96 ? 26.153 9.961 -0.953 1.00 41.66 96 PRO A N 1
ATOM 747 C CA . PRO A 1 96 ? 27.363 9.276 -1.396 1.00 41.66 96 PRO A CA 1
ATOM 748 C C . PRO A 1 96 ? 26.968 8.077 -2.276 1.00 41.66 96 PRO A C 1
ATOM 750 O O . PRO A 1 96 ? 26.211 7.218 -1.838 1.00 41.66 96 PRO A O 1
ATOM 753 N N . ALA A 1 97 ? 27.445 8.078 -3.525 1.00 49.25 97 ALA A N 1
ATOM 754 C CA . ALA A 1 97 ? 27.273 7.061 -4.571 1.00 49.25 97 ALA A CA 1
ATOM 755 C C . ALA A 1 97 ? 25.851 6.456 -4.740 1.00 49.25 97 ALA A C 1
ATOM 757 O O . ALA A 1 97 ? 25.434 5.539 -4.038 1.00 49.25 97 ALA A O 1
ATOM 758 N N . ARG A 1 98 ? 25.144 6.903 -5.793 1.00 42.97 98 ARG A N 1
ATOM 759 C CA . ARG A 1 98 ? 23.931 6.283 -6.384 1.00 42.97 98 ARG A CA 1
ATOM 760 C C . ARG A 1 98 ? 22.692 6.131 -5.482 1.00 42.97 98 ARG A C 1
ATOM 762 O O . ARG A 1 98 ? 21.885 5.229 -5.704 1.00 42.97 98 ARG A O 1
ATOM 769 N N . ARG A 1 99 ? 22.472 7.012 -4.505 1.00 41.47 99 ARG A N 1
ATOM 770 C CA . ARG A 1 99 ? 21.152 7.152 -3.863 1.00 41.47 99 ARG A CA 1
ATOM 771 C C . ARG A 1 99 ? 20.750 8.617 -3.803 1.00 41.47 99 ARG A C 1
ATOM 773 O O . ARG A 1 99 ? 21.365 9.401 -3.085 1.00 41.47 99 ARG A O 1
ATOM 780 N N . GLU A 1 100 ? 19.724 8.972 -4.567 1.00 49.09 100 GLU A N 1
ATOM 781 C CA . GLU A 1 100 ? 19.016 10.237 -4.394 1.00 49.09 100 GLU A CA 1
ATOM 782 C C . GLU A 1 100 ? 18.189 10.134 -3.110 1.00 49.09 100 GLU A C 1
ATOM 784 O O . GLU A 1 100 ? 17.330 9.260 -2.974 1.00 49.09 100 GLU A O 1
ATOM 789 N N . LEU A 1 101 ? 18.507 10.981 -2.131 1.00 50.22 101 LEU A N 1
ATOM 790 C CA . LEU A 1 101 ? 17.713 11.131 -0.918 1.00 50.22 101 LEU A CA 1
ATOM 791 C C . LEU A 1 101 ? 16.723 12.269 -1.166 1.00 50.22 101 LEU A C 1
ATOM 793 O O . LEU A 1 101 ? 17.131 13.419 -1.340 1.00 50.22 101 LEU A O 1
ATOM 797 N N . PHE A 1 102 ? 15.436 11.928 -1.199 1.00 56.97 102 PHE A N 1
ATOM 798 C CA . PHE A 1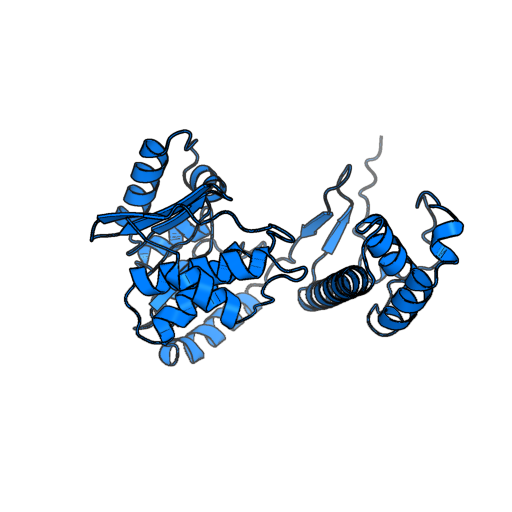 102 ? 14.343 12.895 -1.201 1.00 56.97 102 PHE A CA 1
ATOM 799 C C . PHE A 1 102 ? 13.932 13.142 0.250 1.00 56.97 102 PHE A C 1
ATOM 801 O O . PHE A 1 102 ? 13.405 12.244 0.908 1.00 56.97 102 PHE A O 1
ATOM 808 N N . GLU A 1 103 ? 14.198 14.342 0.760 1.00 58.75 103 GLU A N 1
ATOM 809 C CA . GLU A 1 103 ? 13.751 14.755 2.093 1.00 58.75 103 GLU A CA 1
ATOM 810 C C . GLU A 1 103 ? 12.510 15.645 1.948 1.00 58.75 103 GLU A C 1
ATOM 812 O O . GLU A 1 103 ? 12.535 16.658 1.244 1.00 58.75 103 GLU A O 1
ATOM 817 N N . ALA A 1 104 ? 11.414 15.247 2.600 1.00 66.50 104 ALA A N 1
ATOM 818 C CA . ALA A 1 104 ? 10.227 16.083 2.724 1.00 66.50 104 ALA A CA 1
ATOM 819 C C . ALA A 1 104 ? 10.497 17.227 3.712 1.00 66.50 104 ALA A C 1
ATOM 821 O O . ALA A 1 104 ? 11.130 17.018 4.752 1.00 66.50 104 ALA A O 1
ATOM 822 N N . ALA A 1 105 ? 9.988 18.421 3.405 1.00 74.88 105 ALA A N 1
ATOM 823 C CA . ALA A 1 105 ? 10.011 19.537 4.341 1.00 74.88 105 ALA A CA 1
ATOM 824 C C . ALA A 1 105 ? 9.244 19.187 5.630 1.00 74.88 105 ALA A C 1
ATOM 826 O O . ALA A 1 105 ? 8.295 18.398 5.617 1.00 74.88 105 ALA A O 1
ATOM 827 N N . ALA A 1 106 ? 9.669 19.769 6.753 1.00 80.25 106 ALA A N 1
ATOM 828 C CA . ALA A 1 106 ? 8.949 19.612 8.009 1.00 80.25 106 ALA A CA 1
ATOM 829 C C . ALA A 1 106 ? 7.568 20.276 7.916 1.00 80.25 106 ALA A C 1
ATOM 831 O O . ALA A 1 106 ? 7.467 21.398 7.423 1.00 80.25 106 ALA A O 1
ATOM 832 N N . ILE A 1 107 ? 6.529 19.603 8.413 1.00 84.31 107 ILE A N 1
ATOM 833 C CA . ILE A 1 107 ? 5.167 20.148 8.424 1.00 84.31 107 ILE A CA 1
ATOM 834 C C . ILE A 1 107 ? 4.983 21.111 9.602 1.00 84.31 107 ILE A C 1
ATOM 836 O O . ILE A 1 107 ? 5.305 20.780 10.748 1.00 84.31 107 ILE A O 1
ATOM 840 N N . ALA A 1 108 ? 4.448 22.302 9.342 1.00 88.12 108 ALA A N 1
ATOM 841 C CA . ALA A 1 108 ? 4.135 23.267 10.387 1.00 88.12 108 ALA A CA 1
ATOM 842 C C . ALA A 1 108 ? 2.848 22.873 11.146 1.00 88.12 108 ALA A C 1
ATOM 844 O O . ALA A 1 108 ? 1.916 22.325 10.549 1.00 88.12 108 ALA A O 1
ATOM 845 N N . PRO A 1 109 ? 2.711 23.214 12.445 1.00 90.00 109 PRO A N 1
ATOM 846 C CA . PRO A 1 109 ? 1.497 22.913 13.212 1.00 90.00 109 PRO A CA 1
ATOM 847 C C . PRO A 1 109 ? 0.205 23.451 12.578 1.00 90.00 109 PRO A C 1
ATOM 849 O O . PRO A 1 109 ? -0.829 22.788 12.623 1.00 90.00 109 PRO A O 1
ATOM 852 N N . ALA A 1 110 ? 0.268 24.628 11.947 1.00 89.50 110 ALA A N 1
ATOM 853 C CA . ALA A 1 110 ? -0.874 25.223 11.256 1.00 89.50 110 ALA A CA 1
ATOM 854 C C . ALA A 1 110 ? -1.294 24.422 10.010 1.00 89.50 110 ALA A C 1
ATOM 856 O O . ALA A 1 110 ? -2.486 24.224 9.791 1.00 89.50 110 ALA A O 1
ATOM 857 N N . GLU A 1 111 ? -0.338 23.916 9.224 1.00 88.12 111 GLU A N 1
ATOM 858 C CA . GLU A 1 111 ? -0.608 23.067 8.051 1.00 88.12 111 GLU A CA 1
ATOM 859 C C . GLU A 1 111 ? -1.209 21.723 8.474 1.00 88.12 111 GLU A C 1
ATOM 861 O O . GLU A 1 111 ? -2.135 21.212 7.841 1.00 88.12 111 GLU A O 1
ATOM 866 N N . LEU A 1 112 ? -0.734 21.169 9.593 1.00 90.12 112 LEU A N 1
ATOM 867 C CA . LEU A 1 112 ? -1.300 19.952 10.161 1.00 90.12 112 LEU A CA 1
ATOM 868 C C . LEU A 1 112 ? -2.754 20.157 10.614 1.00 90.12 112 LEU A C 1
ATOM 870 O O . LEU A 1 112 ? -3.596 19.295 10.363 1.00 90.12 112 LEU A O 1
ATOM 874 N N . GLU A 1 113 ? -3.085 21.290 11.241 1.00 92.88 113 GLU A N 1
ATOM 875 C CA . GLU A 1 113 ? -4.477 21.592 11.600 1.00 92.88 113 GLU A CA 1
ATOM 876 C C . GLU A 1 113 ? -5.349 21.832 10.360 1.00 92.88 113 GLU A C 1
ATOM 878 O O . GLU A 1 113 ? -6.489 21.367 10.310 1.00 92.88 113 GLU A O 1
ATOM 883 N N . GLN A 1 114 ? -4.810 22.465 9.313 1.00 91.62 114 GLN A N 1
ATOM 884 C CA . GLN A 1 114 ? -5.503 22.596 8.027 1.00 91.62 114 GLN A CA 1
ATOM 885 C C . GLN A 1 114 ? -5.823 21.227 7.415 1.00 91.62 114 GLN A C 1
ATOM 887 O O . GLN A 1 114 ? -6.950 21.019 6.960 1.00 91.62 114 GLN A O 1
ATOM 892 N N . LEU A 1 115 ? -4.884 20.273 7.455 1.00 90.44 115 LEU A N 1
ATOM 893 C CA . LEU A 1 115 ? -5.123 18.893 7.023 1.00 90.44 115 LEU A CA 1
ATOM 894 C C . LEU A 1 115 ? -6.263 18.251 7.823 1.00 90.44 115 LEU A C 1
ATOM 896 O O . LEU A 1 115 ? -7.168 17.659 7.233 1.00 90.44 115 LEU A O 1
ATOM 900 N N . ARG A 1 116 ? -6.255 18.389 9.155 1.00 94.06 116 ARG A N 1
ATOM 901 C CA . ARG A 1 116 ? -7.310 17.834 10.019 1.00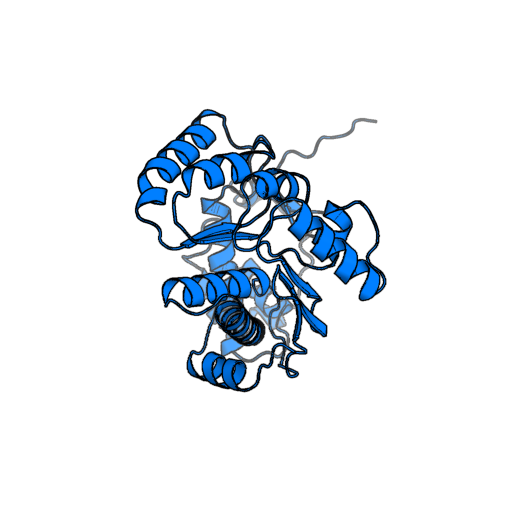 94.06 116 ARG A CA 1
ATOM 902 C C . ARG A 1 116 ? -8.674 18.429 9.700 1.00 94.06 116 ARG A C 1
ATOM 904 O O . ARG A 1 116 ? -9.633 17.682 9.530 1.00 94.06 116 ARG A O 1
ATOM 911 N N . ALA A 1 117 ? -8.768 19.751 9.586 1.00 92.38 117 ALA A N 1
ATOM 912 C CA . ALA A 1 117 ? -10.014 20.431 9.250 1.00 92.38 117 ALA A CA 1
ATOM 913 C C . ALA A 1 117 ? -10.527 20.009 7.862 1.00 92.38 117 ALA A C 1
ATOM 915 O O . ALA A 1 117 ? -11.701 19.668 7.703 1.00 92.38 117 ALA A O 1
ATOM 916 N N . ALA A 1 118 ? -9.634 19.951 6.868 1.00 91.38 118 ALA A N 1
ATOM 917 C CA . ALA A 1 118 ? -9.953 19.507 5.515 1.00 91.38 118 ALA A CA 1
ATOM 918 C C . ALA A 1 118 ? -10.427 18.048 5.466 1.00 91.38 118 ALA A C 1
ATOM 920 O O . ALA A 1 118 ? -11.309 17.730 4.661 1.00 91.38 118 ALA A O 1
ATOM 921 N N . PHE A 1 119 ? -9.856 17.184 6.310 1.00 93.88 119 PHE A N 1
ATOM 922 C CA . PHE A 1 119 ? -10.262 15.793 6.457 1.00 93.88 119 PHE A CA 1
ATOM 923 C C . PHE A 1 119 ? -11.639 15.684 7.117 1.00 93.88 119 PHE A C 1
ATOM 925 O O . PHE A 1 119 ? -12.532 15.087 6.521 1.00 93.88 119 PHE A O 1
ATOM 932 N N . ARG A 1 120 ? -11.851 16.319 8.282 1.00 94.56 120 ARG A N 1
ATOM 933 C CA . ARG A 1 120 ? -13.141 16.315 9.005 1.00 94.56 120 ARG A CA 1
ATOM 934 C C . ARG A 1 120 ? -14.302 16.775 8.117 1.00 94.56 120 ARG A C 1
ATOM 936 O O . ARG A 1 120 ? -15.386 16.209 8.177 1.00 94.56 120 ARG A O 1
ATOM 943 N N . ALA A 1 121 ? -14.068 17.755 7.242 1.00 91.81 121 ALA A N 1
ATOM 944 C CA . ALA A 1 121 ? -15.081 18.250 6.310 1.00 91.81 121 ALA A CA 1
ATOM 945 C C . ALA A 1 121 ? -15.454 17.257 5.187 1.00 91.81 121 ALA A C 1
ATOM 947 O O . ALA A 1 121 ? -16.555 17.340 4.646 1.00 91.81 121 ALA A O 1
ATOM 948 N N . ARG A 1 122 ? -14.553 16.342 4.802 1.00 91.44 122 ARG A N 1
ATOM 949 C CA . ARG A 1 122 ? -14.719 15.451 3.634 1.00 91.44 122 ARG A CA 1
ATOM 950 C C . ARG A 1 122 ? -14.976 13.993 4.002 1.00 91.44 122 ARG A C 1
ATOM 952 O O . ARG A 1 122 ? -15.684 13.304 3.271 1.00 91.44 122 ARG A O 1
ATOM 959 N N . ALA A 1 123 ? -14.423 13.524 5.117 1.00 92.69 123 ALA A N 1
ATOM 960 C CA . ALA A 1 123 ? -14.518 12.134 5.553 1.00 92.69 123 ALA A CA 1
ATOM 961 C C . ALA A 1 123 ? -15.964 11.607 5.648 1.00 92.69 123 ALA A C 1
ATOM 963 O O . ALA A 1 123 ? -16.194 10.501 5.159 1.00 92.69 123 ALA A O 1
ATOM 964 N N . PRO A 1 124 ? -16.965 12.378 6.130 1.00 89.88 124 PRO A N 1
ATOM 965 C CA . PRO A 1 124 ? -18.351 11.903 6.189 1.00 89.88 124 PRO A CA 1
ATOM 966 C C . PRO A 1 124 ? -18.973 11.560 4.826 1.00 89.88 124 PRO A C 1
ATOM 968 O O . PRO A 1 124 ? -19.940 10.806 4.766 1.00 89.88 124 PRO A O 1
ATOM 971 N N . GLN A 1 125 ? -18.444 12.116 3.732 1.00 88.69 125 GLN A N 1
ATOM 972 C 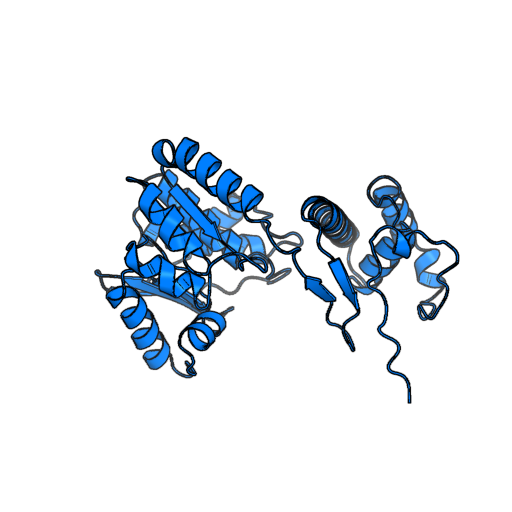CA . GLN A 1 125 ? -18.930 11.880 2.366 1.00 88.69 125 GLN A CA 1
ATOM 973 C C . GLN A 1 125 ? -18.179 10.734 1.669 1.00 88.69 125 GLN A C 1
ATOM 975 O O . GLN A 1 125 ? -18.577 10.286 0.591 1.00 88.69 125 GLN A O 1
ATOM 980 N N . ALA A 1 126 ? -17.077 10.263 2.255 1.00 92.44 126 ALA A N 1
ATOM 981 C CA . ALA A 1 126 ? -16.247 9.228 1.668 1.00 92.44 126 ALA A CA 1
ATOM 982 C C . ALA A 1 126 ? -16.829 7.836 1.950 1.00 92.44 126 ALA A C 1
ATOM 984 O O . ALA A 1 126 ? -17.193 7.501 3.073 1.00 92.44 126 ALA A O 1
ATOM 985 N N . ARG A 1 127 ? -16.862 6.979 0.925 1.00 94.19 127 ARG A N 1
ATOM 986 C CA . ARG A 1 127 ? -17.147 5.542 1.100 1.00 94.19 127 ARG A CA 1
ATOM 987 C C . ARG A 1 127 ? -15.881 4.742 1.396 1.00 94.19 127 ARG A C 1
ATOM 989 O O . ARG A 1 127 ? -15.948 3.725 2.083 1.00 94.19 127 ARG A O 1
ATOM 996 N N . VAL A 1 128 ? -14.741 5.203 0.882 1.00 97.19 128 VAL A N 1
ATOM 997 C CA . VAL A 1 128 ? -13.421 4.614 1.108 1.00 97.19 128 VAL A CA 1
ATOM 998 C C . VAL A 1 128 ? -12.414 5.730 1.374 1.00 97.19 128 VAL A C 1
ATOM 1000 O O . VAL A 1 128 ? -12.410 6.737 0.670 1.00 97.19 128 VAL A O 1
ATOM 1003 N N . ILE A 1 129 ? -11.557 5.543 2.375 1.00 97.81 129 ILE A N 1
ATOM 1004 C CA . ILE A 1 129 ? -10.468 6.453 2.736 1.00 97.81 129 ILE A CA 1
ATOM 1005 C C . ILE A 1 129 ? -9.155 5.676 2.681 1.00 97.81 129 ILE A C 1
ATOM 1007 O O . ILE A 1 129 ? -9.028 4.612 3.290 1.00 97.81 129 ILE A O 1
ATOM 1011 N N . VAL A 1 130 ? -8.171 6.223 1.968 1.00 97.44 130 VAL A N 1
ATOM 1012 C CA . VAL A 1 130 ? -6.814 5.675 1.887 1.00 97.44 130 VAL A CA 1
ATOM 1013 C C . VAL A 1 130 ? -5.855 6.652 2.554 1.00 97.44 130 VAL A C 1
ATOM 1015 O O . VAL A 1 130 ? -5.782 7.813 2.159 1.00 97.44 130 VAL A O 1
ATOM 1018 N N . LEU A 1 131 ? -5.129 6.182 3.564 1.00 96.38 131 LEU A N 1
ATOM 1019 C CA . LEU A 1 131 ? -4.042 6.908 4.215 1.00 96.38 131 LEU A CA 1
ATOM 1020 C C . LEU A 1 131 ? -2.738 6.205 3.835 1.00 96.38 131 LEU A C 1
ATOM 1022 O O . LEU A 1 131 ? -2.495 5.094 4.304 1.00 96.38 131 LEU A O 1
ATOM 1026 N N . SER A 1 132 ? -1.946 6.816 2.953 1.00 92.62 132 SER A N 1
ATOM 1027 C CA . SER A 1 132 ? -0.712 6.226 2.421 1.00 92.62 132 SER A CA 1
ATOM 1028 C C . SER A 1 132 ? 0.491 7.137 2.642 1.00 92.62 132 SER A C 1
ATOM 1030 O O . SER A 1 132 ? 0.363 8.365 2.602 1.00 92.62 132 SER A O 1
ATOM 1032 N N . GLY A 1 133 ? 1.653 6.516 2.830 1.00 87.19 133 GLY A N 1
ATOM 1033 C CA . GLY A 1 133 ? 2.954 7.164 2.782 1.00 87.19 133 GLY A CA 1
ATOM 1034 C C . GLY A 1 133 ? 3.676 7.250 4.124 1.00 87.19 133 GLY A C 1
ATOM 1035 O O . GLY A 1 133 ? 3.170 6.906 5.194 1.00 87.19 133 GLY A O 1
ATOM 1036 N N . SER A 1 134 ? 4.925 7.704 4.051 1.00 87.06 134 SER A N 1
ATOM 1037 C CA . SER A 1 134 ? 5.709 8.083 5.224 1.00 87.06 134 SER A CA 1
ATOM 1038 C C . SER A 1 134 ? 5.271 9.449 5.740 1.00 87.06 134 SER A C 1
ATOM 1040 O O . SER A 1 134 ? 4.976 10.352 4.958 1.00 87.06 134 SER A O 1
ATOM 1042 N N . LEU A 1 135 ? 5.308 9.627 7.058 1.00 89.75 135 LEU A N 1
ATOM 1043 C CA . LEU A 1 135 ? 5.029 10.921 7.668 1.00 89.75 135 LEU A CA 1
ATOM 1044 C C . LEU A 1 135 ? 6.205 11.891 7.454 1.00 89.75 135 LEU A C 1
ATOM 1046 O O . LEU A 1 135 ? 7.354 11.484 7.656 1.00 89.75 135 LEU A O 1
ATOM 1050 N N . PRO A 1 136 ? 5.950 13.160 7.084 1.00 86.62 136 PRO A N 1
ATOM 1051 C CA . PRO A 1 136 ? 7.004 14.163 7.013 1.00 86.62 136 PRO A CA 1
ATOM 1052 C C . PRO A 1 136 ? 7.536 14.500 8.419 1.00 86.62 136 PRO A C 1
ATOM 1054 O O . PRO A 1 136 ? 6.832 14.288 9.418 1.00 86.62 136 PRO A O 1
ATOM 1057 N N . PRO A 1 137 ? 8.756 15.056 8.533 1.00 84.19 137 PRO A N 1
ATOM 1058 C CA . PRO A 1 137 ? 9.285 15.532 9.808 1.00 84.19 137 PRO A CA 1
ATOM 1059 C C . PRO A 1 137 ? 8.317 16.503 10.504 1.00 84.19 137 PRO A C 1
ATOM 1061 O O . PRO A 1 137 ? 7.673 17.323 9.857 1.00 84.19 137 PRO A O 1
ATOM 1064 N N . GLY A 1 138 ? 8.198 16.409 11.830 1.00 85.19 138 GLY A N 1
ATOM 1065 C CA . GLY A 1 138 ? 7.265 17.233 12.614 1.00 85.19 138 GLY A CA 1
ATOM 1066 C C . GLY A 1 138 ? 5.821 16.713 12.662 1.00 85.19 138 GLY A C 1
ATOM 1067 O O . GLY A 1 138 ? 5.035 17.186 13.480 1.00 85.19 138 GLY A O 1
ATOM 1068 N N . CYS A 1 139 ? 5.466 15.702 11.862 1.00 92.25 139 CYS A N 1
ATOM 1069 C CA . CYS A 1 139 ? 4.149 15.077 11.925 1.00 92.25 139 CYS A CA 1
ATOM 1070 C C . CYS A 1 139 ? 4.094 14.012 13.044 1.00 92.25 139 CYS A C 1
ATOM 1072 O O . CYS A 1 139 ? 4.967 13.139 13.100 1.00 92.25 139 CYS A O 1
ATOM 1074 N N . PRO A 1 140 ? 3.091 14.038 13.943 1.00 95.31 140 PRO A N 1
ATOM 1075 C CA . PRO A 1 140 ? 2.986 13.055 15.014 1.00 95.31 140 PRO A CA 1
ATOM 1076 C C . PRO A 1 140 ? 2.639 11.670 14.459 1.00 95.31 140 PRO A C 1
ATOM 1078 O O . PRO A 1 140 ? 1.753 11.534 13.619 1.00 95.31 140 PRO A O 1
ATOM 1081 N N . ALA A 1 141 ? 3.253 10.614 15.002 1.00 95.06 141 ALA A N 1
ATOM 1082 C CA . ALA A 1 141 ? 2.953 9.230 14.612 1.00 95.06 141 ALA A CA 1
ATOM 1083 C C . ALA A 1 141 ? 1.464 8.860 14.770 1.00 95.06 141 ALA A C 1
ATOM 1085 O O . ALA A 1 141 ? 0.957 8.002 14.055 1.00 95.06 141 ALA A O 1
ATOM 1086 N N . ALA A 1 142 ? 0.753 9.524 15.684 1.00 96.56 142 ALA A N 1
ATOM 1087 C CA . ALA A 1 142 ? -0.667 9.301 15.930 1.00 96.56 142 ALA A CA 1
ATOM 1088 C C . ALA A 1 142 ? -1.594 9.840 14.826 1.00 96.56 142 ALA A C 1
ATOM 1090 O O . ALA A 1 142 ? -2.772 9.488 14.833 1.00 96.56 142 ALA A O 1
ATOM 1091 N N . ILE A 1 143 ? -1.092 10.633 13.867 1.00 96.75 143 ILE A N 1
ATOM 1092 C CA . ILE A 1 143 ? -1.924 11.351 12.890 1.00 96.75 143 ILE A CA 1
ATOM 1093 C C . ILE A 1 143 ? -2.905 10.443 12.149 1.00 96.75 143 ILE A C 1
ATOM 1095 O O . ILE A 1 143 ? -4.084 10.763 12.055 1.00 96.75 143 ILE A O 1
ATOM 1099 N N . TYR A 1 144 ? -2.468 9.275 11.672 1.00 97.12 144 TYR A N 1
ATOM 1100 C CA . TYR A 1 144 ? -3.369 8.359 10.976 1.00 97.12 144 TYR A CA 1
ATOM 1101 C C . TYR A 1 144 ? -4.441 7.795 11.905 1.00 97.12 144 TYR A C 1
ATOM 1103 O O . TYR A 1 144 ? -5.585 7.676 11.488 1.00 97.12 144 TYR A O 1
ATOM 1111 N N . GLY A 1 145 ? -4.117 7.515 13.169 1.00 96.69 145 GLY A N 1
ATOM 1112 C CA . GLY A 1 145 ? -5.124 7.146 14.164 1.00 96.69 145 GLY A CA 1
ATOM 1113 C C . GLY A 1 145 ? -6.135 8.270 14.401 1.00 96.69 145 GLY A C 1
ATOM 1114 O O . GLY A 1 145 ? -7.333 8.026 14.429 1.00 96.69 145 GLY A O 1
ATOM 1115 N N . GLU A 1 146 ? -5.682 9.513 14.508 1.00 96.19 146 GLU A N 1
ATOM 1116 C CA . GLU A 1 146 ? -6.571 10.661 14.717 1.00 96.19 146 GLU A CA 1
ATOM 1117 C C . GLU A 1 146 ? -7.497 10.896 13.514 1.00 96.19 146 GLU A C 1
ATOM 1119 O O . GLU A 1 146 ? -8.685 11.132 13.698 1.00 96.19 146 GLU A O 1
ATOM 1124 N N . LEU A 1 147 ? -6.992 10.766 12.282 1.00 97.25 147 LEU A N 1
ATOM 1125 C CA . LEU A 1 147 ? -7.822 10.861 11.076 1.00 97.25 147 LEU A CA 1
ATOM 1126 C C . LEU A 1 147 ? -8.808 9.688 10.972 1.00 97.25 147 LEU A C 1
ATOM 1128 O O . LEU A 1 147 ? -9.965 9.879 10.612 1.00 97.25 147 LEU A O 1
ATOM 1132 N N . LEU A 1 148 ? -8.394 8.467 11.319 1.00 96.81 148 LEU A N 1
ATOM 1133 C CA . LEU A 1 148 ? -9.284 7.301 11.290 1.00 96.81 148 LEU A CA 1
ATOM 1134 C C . LEU A 1 148 ? -10.438 7.401 12.294 1.00 96.81 148 LEU A C 1
ATOM 1136 O O . LEU A 1 148 ? -11.510 6.870 12.014 1.00 96.81 148 LEU A O 1
ATOM 1140 N N . ALA A 1 149 ? -10.253 8.090 13.422 1.00 95.25 149 ALA A N 1
ATOM 1141 C CA . ALA A 1 149 ? -11.337 8.339 14.375 1.00 95.25 149 ALA A CA 1
ATOM 1142 C C . ALA A 1 149 ? -12.478 9.172 13.754 1.00 95.25 149 ALA A C 1
ATOM 1144 O O . ALA A 1 149 ? -13.638 9.009 14.122 1.00 95.25 149 ALA A O 1
ATOM 1145 N N . GLU A 1 150 ? -12.156 10.001 12.759 1.00 94.50 150 GLU A N 1
ATOM 1146 C CA . GLU A 1 150 ? -13.088 10.867 12.025 1.00 94.50 150 GLU A CA 1
ATOM 1147 C C . GLU A 1 150 ? -13.620 10.209 10.732 1.00 94.50 150 GLU A C 1
ATOM 1149 O O . GLU A 1 150 ? -14.385 10.815 9.984 1.00 94.50 150 GLU A O 1
ATOM 1154 N N . ALA A 1 151 ? -13.221 8.965 10.427 1.00 92.69 151 ALA A N 1
ATOM 1155 C CA . ALA A 1 151 ? -13.557 8.284 9.170 1.00 92.69 151 ALA A CA 1
ATOM 1156 C C . ALA A 1 151 ? -15.026 7.819 9.072 1.00 92.69 151 ALA A C 1
ATOM 1158 O O . ALA A 1 151 ? -15.485 7.434 7.993 1.00 92.69 151 ALA A O 1
ATOM 1159 N N . GLY A 1 152 ? -15.769 7.827 10.183 1.00 90.81 152 GLY A N 1
ATOM 1160 C CA . GLY A 1 152 ? -17.168 7.401 10.225 1.00 90.81 152 GLY A CA 1
ATOM 1161 C C . GLY A 1 152 ? -17.365 5.960 9.738 1.00 90.81 152 GLY A C 1
ATOM 1162 O O . GLY A 1 152 ? -16.724 5.030 10.224 1.00 90.81 152 GLY A O 1
ATOM 1163 N N . ALA A 1 153 ? -18.278 5.769 8.781 1.00 92.75 153 ALA A N 1
ATOM 1164 C CA . ALA A 1 153 ? -18.605 4.456 8.215 1.00 92.75 153 ALA A CA 1
ATOM 1165 C C . ALA A 1 153 ? -17.744 4.065 6.997 1.00 92.75 153 ALA A C 1
ATOM 1167 O O . ALA A 1 153 ? -17.958 2.992 6.425 1.00 92.75 153 ALA A O 1
ATOM 1168 N N . ALA A 1 154 ? -16.804 4.916 6.573 1.00 96.38 154 ALA A N 1
ATOM 1169 C CA . ALA A 1 154 ? -15.970 4.645 5.410 1.00 96.38 154 ALA A CA 1
ATOM 1170 C C . ALA A 1 154 ? -15.100 3.396 5.622 1.00 96.38 154 ALA A C 1
ATOM 1172 O O . ALA A 1 154 ? -14.565 3.156 6.708 1.00 96.38 154 ALA A O 1
ATOM 1173 N N . ALA A 1 155 ? -14.895 2.617 4.560 1.00 97.75 155 ALA A N 1
ATOM 1174 C CA . ALA A 1 155 ? -13.862 1.593 4.574 1.00 97.75 155 ALA A CA 1
ATOM 1175 C C . ALA A 1 155 ? -12.481 2.263 4.544 1.00 97.75 155 ALA A C 1
ATOM 1177 O O . ALA A 1 155 ? -12.236 3.173 3.757 1.00 97.75 155 ALA A O 1
ATOM 1178 N N . THR A 1 156 ? -11.564 1.815 5.391 1.00 98.44 156 THR A N 1
ATOM 1179 C CA . THR A 1 156 ? -10.277 2.488 5.613 1.00 98.44 156 THR A CA 1
ATOM 1180 C C . THR A 1 156 ? -9.103 1.596 5.239 1.00 98.44 156 THR A C 1
ATOM 1182 O O . THR A 1 156 ? -9.021 0.451 5.683 1.00 98.44 156 THR A O 1
ATOM 1185 N N . ILE A 1 157 ? -8.183 2.120 4.432 1.00 98.69 157 ILE A N 1
ATOM 1186 C CA . ILE A 1 157 ? -6.953 1.442 4.014 1.00 98.69 157 ILE A CA 1
ATOM 1187 C C . ILE A 1 157 ? -5.768 2.259 4.526 1.00 98.69 157 ILE A C 1
ATOM 1189 O O . ILE A 1 157 ? -5.647 3.437 4.200 1.00 98.69 157 ILE A O 1
ATOM 1193 N N . VAL A 1 158 ? -4.899 1.633 5.318 1.00 98.31 158 VAL A N 1
ATOM 1194 C CA . VAL A 1 158 ? -3.664 2.246 5.823 1.00 98.31 158 VAL A CA 1
ATOM 1195 C C . VAL A 1 158 ? -2.464 1.590 5.148 1.00 98.31 158 VAL A C 1
ATOM 1197 O O . VAL A 1 158 ? -2.168 0.416 5.382 1.00 98.31 158 VAL A O 1
ATOM 1200 N N . ASP A 1 159 ? -1.767 2.359 4.323 1.00 96.50 159 ASP A N 1
ATOM 1201 C CA . ASP A 1 159 ? -0.519 1.975 3.670 1.00 96.50 159 ASP A CA 1
ATOM 1202 C C . ASP A 1 159 ? 0.646 2.752 4.290 1.00 96.50 159 ASP A C 1
ATOM 1204 O O . ASP A 1 159 ? 1.080 3.797 3.811 1.00 96.50 159 ASP A O 1
ATOM 1208 N N . ALA A 1 160 ? 1.084 2.271 5.449 1.00 94.12 160 ALA A N 1
ATOM 1209 C CA . ALA A 1 160 ? 2.090 2.919 6.272 1.00 94.12 160 ALA A CA 1
ATOM 1210 C C . ALA A 1 160 ? 2.992 1.872 6.929 1.00 94.12 160 ALA A C 1
ATOM 1212 O O . ALA A 1 160 ? 2.715 0.672 6.906 1.00 94.12 160 ALA A O 1
ATOM 1213 N N . HIS A 1 161 ? 4.045 2.338 7.590 1.00 94.12 161 HIS A N 1
ATOM 1214 C CA . HIS A 1 161 ? 4.961 1.497 8.351 1.00 94.12 161 HIS A CA 1
ATOM 1215 C C . HIS A 1 161 ? 5.367 2.172 9.665 1.00 94.12 161 HIS A C 1
ATOM 1217 O O . HIS A 1 161 ? 5.068 3.341 9.923 1.00 94.12 161 HIS A O 1
ATOM 1223 N N . GLY A 1 162 ? 6.050 1.416 10.520 1.00 95.50 162 GLY A N 1
ATOM 1224 C CA . GLY A 1 162 ? 6.617 1.913 11.765 1.00 95.50 162 GLY A CA 1
ATOM 1225 C C . GLY A 1 162 ? 5.559 2.405 12.761 1.00 95.50 162 GLY A C 1
ATOM 1226 O O . GLY A 1 162 ? 4.440 1.881 12.800 1.00 95.50 162 GLY A O 1
ATOM 1227 N N . PRO A 1 163 ? 5.899 3.417 13.579 1.00 95.75 163 PRO A N 1
ATOM 1228 C CA . PRO A 1 163 ? 5.008 3.948 14.609 1.00 95.75 163 PRO A CA 1
ATOM 1229 C C . PRO A 1 163 ? 3.655 4.438 14.078 1.00 95.75 163 PRO A C 1
ATOM 1231 O O . PRO A 1 163 ? 2.646 4.260 14.756 1.00 95.75 163 PRO A O 1
ATOM 1234 N N . ALA A 1 164 ? 3.618 4.998 12.864 1.00 96.25 164 ALA A N 1
ATOM 1235 C CA . ALA A 1 164 ? 2.387 5.496 12.253 1.00 96.25 164 ALA A CA 1
ATOM 1236 C C . ALA A 1 164 ? 1.375 4.372 11.992 1.00 96.25 164 ALA A C 1
ATOM 1238 O O . ALA A 1 164 ? 0.200 4.487 12.347 1.00 96.25 164 ALA A O 1
ATOM 1239 N N . LEU A 1 165 ? 1.847 3.247 11.439 1.00 97.75 165 LEU A N 1
ATOM 1240 C CA . LEU A 1 165 ? 1.017 2.058 11.258 1.00 97.75 165 LEU A CA 1
ATOM 1241 C C . LEU A 1 165 ? 0.518 1.530 12.607 1.00 97.75 165 LEU A C 1
ATOM 1243 O O . LEU A 1 165 ? -0.668 1.252 12.750 1.00 97.75 165 LEU A O 1
ATOM 1247 N N . LEU A 1 166 ? 1.402 1.408 13.603 1.00 97.88 166 LEU A N 1
ATOM 1248 C CA . LEU A 1 166 ? 1.034 0.870 14.915 1.00 97.88 166 LEU A CA 1
ATOM 1249 C C . LEU A 1 166 ? -0.013 1.731 15.633 1.00 97.88 166 LEU A C 1
ATOM 1251 O O . LEU A 1 166 ? -0.944 1.177 16.216 1.00 97.88 166 LEU A O 1
ATOM 1255 N N . ALA A 1 167 ? 0.109 3.059 15.562 1.00 97.25 167 ALA A N 1
ATOM 1256 C CA . ALA A 1 167 ? -0.854 3.984 16.155 1.00 97.25 167 ALA A CA 1
ATOM 1257 C C . ALA A 1 167 ? -2.232 3.906 15.474 1.00 97.25 167 ALA A C 1
ATOM 1259 O O . ALA A 1 167 ? -3.261 3.957 16.148 1.00 97.25 167 ALA A O 1
ATOM 1260 N N . ALA A 1 168 ? -2.266 3.711 14.152 1.00 98.00 168 ALA A N 1
ATOM 1261 C CA . ALA A 1 168 ? -3.508 3.583 13.392 1.00 98.00 168 ALA A CA 1
ATOM 1262 C C . ALA A 1 168 ? -4.342 2.346 13.783 1.00 98.00 168 ALA A C 1
ATOM 1264 O O . ALA A 1 168 ? -5.569 2.376 13.686 1.00 98.00 168 ALA A O 1
ATOM 1265 N N . LEU A 1 169 ? -3.708 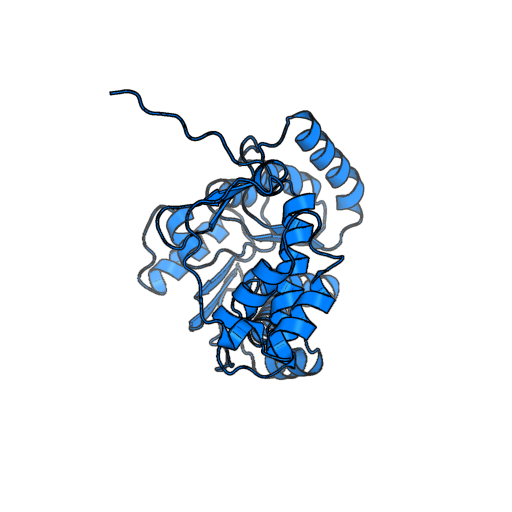1.264 14.259 1.00 98.25 169 LEU A N 1
ATOM 1266 C CA . LEU A 1 169 ? -4.390 0.003 14.597 1.00 98.25 169 LEU A CA 1
ATOM 1267 C C . LEU A 1 169 ? -5.458 0.166 15.685 1.00 98.25 169 LEU A C 1
ATOM 1269 O O . LEU A 1 169 ? -6.465 -0.543 15.643 1.00 98.25 169 LEU A O 1
ATOM 1273 N N . ALA A 1 170 ? -5.283 1.120 16.606 1.00 97.00 170 ALA A N 1
ATOM 1274 C CA . ALA A 1 170 ? -6.244 1.394 17.674 1.00 97.00 170 ALA A CA 1
ATOM 1275 C C . ALA A 1 170 ? -7.642 1.755 17.136 1.00 97.00 170 ALA A C 1
ATOM 1277 O O . ALA A 1 170 ? -8.644 1.415 17.763 1.00 97.00 170 ALA A O 1
ATOM 1278 N N . GLN A 1 171 ? -7.714 2.354 15.941 1.00 97.88 171 GLN A N 1
ATOM 1279 C CA . GLN A 1 171 ? -8.972 2.705 15.270 1.00 97.88 171 GLN A CA 1
ATOM 1280 C C . GLN A 1 171 ? -9.529 1.598 14.367 1.00 97.88 171 GLN A C 1
ATOM 1282 O O . GLN A 1 171 ? -10.476 1.813 13.615 1.00 97.88 171 GLN A O 1
ATOM 1287 N N . ARG A 1 172 ? -8.962 0.390 14.446 1.00 97.94 172 ARG A N 1
ATOM 1288 C CA . ARG A 1 172 ? -9.438 -0.815 13.753 1.00 97.94 172 ARG A CA 1
ATOM 1289 C C . ARG A 1 172 ? -9.670 -0.622 12.243 1.00 97.94 172 ARG A C 1
ATOM 1291 O O . ARG A 1 172 ? -10.787 -0.871 11.764 1.00 97.94 172 ARG A O 1
ATOM 1298 N N . PRO A 1 173 ? -8.637 -0.198 11.484 1.00 98.19 173 PRO A N 1
ATOM 1299 C CA . PRO A 1 173 ? -8.766 0.052 10.054 1.00 98.19 173 PRO A CA 1
ATOM 1300 C C . PRO A 1 173 ? -9.243 -1.196 9.304 1.00 98.19 173 PRO A C 1
ATOM 1302 O O . PRO A 1 173 ? -9.004 -2.334 9.727 1.00 98.19 173 PRO A O 1
ATOM 1305 N N . THR A 1 174 ? -9.918 -0.987 8.170 1.00 98.44 174 THR A N 1
ATOM 1306 C CA . THR A 1 174 ? -10.438 -2.100 7.361 1.00 98.44 174 THR A CA 1
ATOM 1307 C C . THR A 1 174 ? -9.293 -2.916 6.774 1.00 98.44 174 THR A C 1
ATOM 1309 O O . THR A 1 174 ? -9.309 -4.137 6.890 1.00 98.44 174 THR A O 1
ATOM 1312 N N . PHE A 1 175 ? -8.283 -2.250 6.218 1.00 98.69 175 PHE A N 1
ATOM 1313 C CA . PHE A 1 175 ? -7.070 -2.867 5.702 1.00 98.69 175 PHE A CA 1
ATOM 1314 C C . PHE A 1 175 ? -5.830 -2.149 6.223 1.00 98.69 175 PHE A C 1
ATOM 1316 O O . PHE A 1 175 ? -5.798 -0.921 6.296 1.00 98.69 175 PHE A O 1
ATOM 1323 N N . VAL A 1 176 ? -4.781 -2.919 6.494 1.00 98.56 176 VAL A N 1
ATOM 1324 C CA . VAL A 1 176 ? -3.405 -2.416 6.554 1.00 98.56 176 VAL A CA 1
ATOM 1325 C C . VAL A 1 176 ? -2.555 -3.142 5.515 1.00 98.56 176 VAL A C 1
ATOM 1327 O O . VAL A 1 176 ? -2.736 -4.349 5.329 1.00 98.56 176 VAL A O 1
ATOM 1330 N N . LYS A 1 177 ? -1.653 -2.426 4.831 1.00 96.69 177 LYS A N 1
ATOM 1331 C CA . LYS A 1 177 ? -0.915 -2.964 3.675 1.00 96.69 177 LYS A CA 1
ATOM 1332 C C . LYS A 1 177 ? 0.617 -2.760 3.712 1.00 96.69 177 LYS A C 1
ATOM 1334 O O . LYS A 1 177 ? 1.164 -2.185 2.773 1.00 96.69 177 LYS A O 1
ATOM 1339 N N . PRO A 1 178 ? 1.351 -3.233 4.732 1.00 96.38 178 PRO A N 1
ATOM 1340 C CA . PRO A 1 178 ? 2.813 -3.192 4.682 1.00 96.38 178 PRO A CA 1
ATOM 1341 C C . PRO A 1 178 ? 3.370 -4.227 3.689 1.00 96.38 178 PRO A C 1
ATOM 1343 O O . PRO A 1 178 ? 2.759 -5.269 3.454 1.00 96.38 178 PRO A O 1
ATOM 1346 N N . ASN A 1 179 ? 4.567 -4.015 3.149 1.00 95.81 179 ASN A N 1
ATOM 1347 C CA . ASN A 1 179 ? 5.348 -5.123 2.584 1.00 95.81 179 ASN A CA 1
ATOM 1348 C C . ASN A 1 179 ? 6.085 -5.915 3.688 1.00 95.81 179 ASN A C 1
ATOM 1350 O O . ASN A 1 179 ? 6.169 -5.482 4.841 1.00 95.81 179 ASN A O 1
ATOM 1354 N N . ARG A 1 180 ? 6.632 -7.097 3.363 1.00 96.12 180 ARG A N 1
ATOM 1355 C CA . ARG A 1 180 ? 7.322 -7.963 4.349 1.00 96.12 180 ARG A CA 1
ATOM 1356 C C . ARG A 1 180 ? 8.470 -7.250 5.078 1.00 96.12 180 ARG A C 1
ATOM 1358 O O . ARG A 1 180 ? 8.631 -7.434 6.284 1.00 96.12 180 ARG A O 1
ATOM 1365 N N . GLN A 1 181 ? 9.248 -6.431 4.370 1.00 94.88 181 GLN A N 1
ATOM 1366 C CA . GLN A 1 181 ? 10.390 -5.704 4.940 1.00 94.88 181 GLN A CA 1
ATOM 1367 C C . GLN A 1 181 ? 9.942 -4.553 5.851 1.00 94.88 181 GLN A C 1
ATOM 1369 O O . GLN A 1 181 ? 10.513 -4.332 6.917 1.00 94.88 181 GLN A O 1
ATOM 1374 N N . GLU A 1 182 ? 8.910 -3.813 5.458 1.00 95.25 182 GLU A N 1
ATOM 1375 C CA . GLU A 1 182 ? 8.263 -2.790 6.281 1.00 95.25 182 GLU A CA 1
ATOM 1376 C C . GLU A 1 182 ? 7.660 -3.388 7.541 1.00 95.25 182 GLU A C 1
ATOM 1378 O O . GLU A 1 182 ? 7.848 -2.830 8.619 1.00 95.25 182 GLU A O 1
ATOM 1383 N N . LEU A 1 183 ? 6.987 -4.534 7.436 1.00 97.50 183 LEU A N 1
ATOM 1384 C CA . LEU A 1 183 ? 6.404 -5.210 8.587 1.00 97.50 183 LEU A CA 1
ATOM 1385 C C . LEU A 1 183 ? 7.484 -5.676 9.571 1.00 97.50 183 LEU A C 1
ATOM 1387 O O . LEU A 1 183 ? 7.353 -5.440 10.771 1.00 97.50 183 LEU A O 1
ATOM 1391 N N . ALA A 1 184 ? 8.568 -6.274 9.069 1.00 97.56 184 ALA A N 1
ATOM 1392 C CA . ALA A 1 184 ? 9.716 -6.672 9.884 1.00 97.56 184 ALA A CA 1
ATOM 1393 C C . ALA A 1 184 ? 10.315 -5.473 10.642 1.00 97.56 184 ALA A C 1
ATOM 1395 O O . ALA A 1 184 ? 10.471 -5.521 11.864 1.00 97.56 184 ALA A O 1
ATOM 1396 N N . ARG A 1 185 ? 10.555 -4.355 9.939 1.00 97.06 185 ARG A N 1
ATOM 1397 C CA . ARG A 1 185 ? 11.037 -3.102 10.546 1.00 97.06 185 ARG A CA 1
ATOM 1398 C C . ARG A 1 185 ? 10.051 -2.531 11.564 1.00 97.06 185 ARG A C 1
ATOM 1400 O O . ARG A 1 185 ? 10.462 -2.114 12.639 1.00 97.06 185 ARG A O 1
ATOM 1407 N N . THR A 1 186 ? 8.757 -2.551 11.253 1.00 97.06 186 THR A N 1
ATOM 1408 C CA . THR A 1 186 ? 7.691 -2.040 12.131 1.00 97.06 186 THR A CA 1
ATOM 1409 C C . THR A 1 186 ? 7.627 -2.800 13.452 1.00 97.06 186 THR A C 1
ATOM 1411 O O . THR A 1 186 ? 7.385 -2.200 14.495 1.00 97.06 186 THR A O 1
ATOM 1414 N N . LEU A 1 187 ? 7.838 -4.116 13.411 1.00 97.38 187 LEU A N 1
ATOM 1415 C CA . LEU A 1 187 ? 7.802 -4.980 14.590 1.00 97.38 187 LEU A CA 1
ATOM 1416 C C . LEU A 1 187 ? 9.172 -5.155 15.260 1.00 97.38 187 LEU A C 1
ATOM 1418 O O . LEU A 1 187 ? 9.250 -5.833 16.282 1.00 97.38 187 LEU A O 1
ATOM 1422 N N . GLY A 1 188 ? 10.239 -4.582 14.694 1.00 97.00 188 GLY A N 1
ATOM 1423 C CA . GLY A 1 188 ? 11.596 -4.683 15.231 1.00 97.00 188 GLY A CA 1
ATOM 1424 C C . GLY A 1 188 ? 12.161 -6.106 15.245 1.00 97.00 188 GLY A C 1
ATOM 1425 O O . GLY A 1 188 ? 12.971 -6.422 16.112 1.00 97.00 188 GLY A O 1
ATOM 1426 N N . ARG A 1 189 ? 11.722 -6.985 14.332 1.00 96.81 189 ARG A N 1
ATOM 1427 C CA . ARG A 1 189 ? 12.204 -8.375 14.248 1.00 96.81 189 ARG A CA 1
ATOM 1428 C C . ARG A 1 189 ? 12.204 -8.907 12.822 1.00 96.81 189 ARG A C 1
ATOM 1430 O O . ARG A 1 189 ? 11.371 -8.518 12.005 1.00 96.81 189 ARG A O 1
ATOM 1437 N N . GLU A 1 190 ? 13.096 -9.849 12.542 1.00 94.81 190 GLU A N 1
ATOM 1438 C CA . GLU A 1 190 ? 13.136 -10.529 11.250 1.00 94.81 190 GLU A CA 1
ATOM 1439 C C . GLU A 1 190 ? 11.919 -11.435 11.038 1.00 94.81 190 GLU A C 1
ATOM 1441 O O . GLU A 1 190 ? 11.416 -12.084 11.956 1.00 94.81 190 GLU A O 1
ATOM 1446 N N . LEU A 1 191 ? 11.466 -11.506 9.787 1.00 96.38 191 LEU A N 1
ATOM 1447 C CA . LEU A 1 191 ? 10.398 -12.397 9.343 1.00 96.38 191 LEU A CA 1
ATOM 1448 C C . LEU A 1 191 ? 10.978 -13.336 8.287 1.00 96.38 191 LEU A C 1
ATOM 1450 O O . LEU A 1 191 ? 10.708 -13.172 7.100 1.00 96.38 191 LEU A O 1
ATOM 1454 N N . ALA A 1 192 ? 11.833 -14.275 8.697 1.00 92.81 192 ALA A N 1
ATOM 1455 C CA . ALA A 1 192 ? 12.579 -15.143 7.778 1.00 92.81 192 ALA A CA 1
ATOM 1456 C C . ALA A 1 192 ? 11.733 -16.276 7.164 1.00 92.81 192 ALA A C 1
ATOM 1458 O O . ALA A 1 192 ? 11.998 -16.700 6.045 1.00 92.81 192 ALA A O 1
ATOM 1459 N N . SER A 1 193 ? 10.668 -16.717 7.841 1.00 95.12 193 SER A N 1
ATOM 1460 C CA . SER A 1 193 ? 9.780 -17.791 7.373 1.00 95.12 193 SER A CA 1
ATOM 1461 C C . SER A 1 193 ? 8.341 -17.320 7.167 1.00 95.12 193 SER A C 1
ATOM 1463 O O . SER A 1 193 ? 7.907 -16.325 7.753 1.00 95.12 193 SER A O 1
ATOM 1465 N N . ASP A 1 194 ? 7.588 -18.059 6.355 1.00 94.94 194 ASP A N 1
ATOM 1466 C CA . ASP A 1 194 ? 6.158 -17.809 6.127 1.00 94.94 194 ASP A CA 1
ATOM 1467 C C . ASP A 1 194 ? 5.353 -17.927 7.426 1.00 94.94 194 ASP A C 1
ATOM 1469 O O . ASP A 1 194 ? 4.440 -17.149 7.682 1.00 94.94 194 ASP A O 1
ATOM 1473 N N . GLU A 1 195 ? 5.761 -18.831 8.316 1.00 96.00 195 GLU A N 1
ATOM 1474 C CA . GLU A 1 195 ? 5.167 -18.968 9.643 1.00 96.00 195 GLU A CA 1
ATOM 1475 C C . GLU A 1 195 ? 5.446 -17.741 10.534 1.00 96.00 195 GLU A C 1
ATOM 1477 O O . GLU A 1 195 ? 4.553 -17.272 11.244 1.00 96.00 195 GLU A O 1
ATOM 1482 N N . ALA A 1 196 ? 6.654 -17.167 10.475 1.00 97.38 196 ALA A N 1
ATOM 1483 C CA . ALA A 1 196 ? 6.963 -15.921 11.179 1.00 97.38 196 ALA A CA 1
ATOM 1484 C C . ALA A 1 196 ? 6.129 -14.748 10.636 1.00 97.38 196 ALA A C 1
ATOM 1486 O O . ALA A 1 196 ? 5.593 -13.954 11.415 1.00 97.38 196 ALA A O 1
ATOM 1487 N N . LEU A 1 197 ? 5.967 -14.675 9.310 1.00 97.44 197 LEU A N 1
ATOM 1488 C CA . LEU A 1 197 ? 5.108 -13.693 8.654 1.00 97.44 197 LEU A CA 1
ATOM 1489 C C . LEU A 1 197 ? 3.641 -13.855 9.082 1.00 97.44 197 LEU A C 1
ATOM 1491 O O . LEU A 1 197 ? 3.013 -12.880 9.497 1.00 97.44 197 LEU A O 1
ATOM 1495 N N . ARG A 1 198 ? 3.110 -15.082 9.077 1.00 96.81 198 ARG A N 1
ATOM 1496 C CA . ARG A 1 198 ? 1.740 -15.391 9.509 1.00 96.81 198 ARG A CA 1
ATOM 1497 C C . ARG A 1 198 ? 1.478 -14.912 10.936 1.00 96.81 198 ARG A C 1
ATOM 1499 O O . ARG A 1 198 ? 0.494 -14.212 11.178 1.00 96.81 198 ARG A O 1
ATOM 1506 N N . ARG A 1 199 ? 2.379 -15.210 11.881 1.00 97.62 199 ARG A N 1
ATOM 1507 C CA . ARG A 1 199 ? 2.260 -14.738 13.275 1.00 97.62 199 ARG A CA 1
ATOM 1508 C C . ARG A 1 199 ? 2.304 -13.214 13.379 1.00 97.62 199 ARG A C 1
ATOM 1510 O O . ARG A 1 199 ? 1.534 -12.640 14.149 1.00 97.62 199 ARG A O 1
ATOM 1517 N N . ALA A 1 200 ? 3.160 -12.553 12.599 1.00 98.31 200 ALA A N 1
ATOM 1518 C CA . ALA A 1 200 ? 3.238 -11.093 12.545 1.00 98.31 200 ALA A CA 1
ATOM 1519 C C . ALA A 1 200 ? 1.946 -10.454 12.002 1.00 98.31 200 ALA A C 1
ATOM 1521 O O . ALA A 1 200 ? 1.439 -9.491 12.577 1.00 98.31 200 ALA A O 1
ATOM 1522 N N . MET A 1 201 ? 1.356 -11.018 10.948 1.00 98.56 201 MET A N 1
ATOM 1523 C CA . MET A 1 201 ? 0.072 -10.551 10.420 1.00 98.56 201 MET A CA 1
ATOM 1524 C C . MET A 1 201 ? -1.063 -10.767 11.430 1.00 98.56 201 MET A C 1
ATOM 1526 O O . MET A 1 201 ? -1.889 -9.881 11.645 1.00 98.56 201 MET A O 1
ATOM 1530 N N . GLN A 1 202 ? -1.100 -11.913 12.110 1.00 97.94 202 GLN A N 1
ATOM 1531 C CA . GLN A 1 202 ? -2.080 -12.179 13.170 1.00 97.94 202 GLN A CA 1
ATOM 1532 C C . GLN A 1 202 ? -1.914 -11.243 14.375 1.00 97.94 202 GLN A C 1
ATOM 1534 O O . GLN A 1 202 ? -2.894 -10.884 15.026 1.00 97.94 202 GLN A O 1
ATOM 1539 N N . GLU A 1 203 ? -0.691 -10.814 14.676 1.00 98.12 203 GLU A N 1
ATOM 1540 C CA . GLU A 1 203 ? -0.425 -9.790 15.683 1.00 98.12 203 GLU A CA 1
ATOM 1541 C C . GLU A 1 203 ? -1.048 -8.436 15.310 1.00 98.12 203 GLU A C 1
ATOM 1543 O O . GLU A 1 203 ? -1.730 -7.848 16.147 1.00 98.12 203 GLU A O 1
ATOM 1548 N N . LEU A 1 204 ? -0.912 -7.978 14.060 1.00 98.44 204 LEU A N 1
ATOM 1549 C CA . LEU A 1 204 ? -1.587 -6.760 13.586 1.00 98.44 204 LEU A CA 1
ATOM 1550 C C . LEU A 1 204 ? -3.117 -6.878 13.641 1.00 98.44 204 LEU A C 1
ATOM 1552 O O . LEU A 1 204 ? -3.787 -5.928 14.047 1.00 98.44 204 LEU A O 1
ATOM 1556 N N . ASN A 1 205 ? -3.668 -8.049 13.303 1.00 98.44 205 ASN A N 1
ATOM 1557 C CA . ASN A 1 205 ? -5.108 -8.299 13.423 1.00 98.44 205 ASN A CA 1
ATOM 1558 C C . ASN A 1 205 ? -5.585 -8.177 14.881 1.00 98.44 205 ASN A C 1
ATOM 1560 O O . ASN A 1 205 ? -6.565 -7.492 15.161 1.00 98.44 205 ASN A O 1
ATOM 1564 N N . ARG A 1 206 ? -4.856 -8.779 15.834 1.00 97.62 206 ARG A N 1
ATOM 1565 C CA . ARG A 1 206 ? -5.163 -8.669 17.274 1.00 97.62 206 ARG A CA 1
ATOM 1566 C C . ARG A 1 206 ? -5.056 -7.237 17.798 1.00 97.62 206 ARG A C 1
ATOM 1568 O O . ARG A 1 206 ? -5.805 -6.868 18.695 1.00 97.62 206 ARG A O 1
ATOM 1575 N N . ARG A 1 207 ? -4.143 -6.439 17.239 1.00 97.62 207 ARG A N 1
ATOM 1576 C CA . ARG A 1 207 ? -3.980 -5.016 17.575 1.00 97.62 207 ARG A CA 1
ATOM 1577 C C . ARG A 1 207 ? -5.068 -4.123 16.965 1.00 97.62 207 ARG A C 1
ATOM 1579 O O . ARG A 1 207 ? -5.239 -3.010 17.445 1.00 97.62 207 ARG A O 1
ATOM 1586 N N . GLY A 1 208 ? -5.815 -4.602 15.966 1.00 98.00 208 GLY A N 1
ATOM 1587 C CA . GLY A 1 208 ? -7.064 -3.974 15.526 1.00 98.00 208 GLY A CA 1
ATOM 1588 C C . GLY A 1 208 ? -7.355 -4.023 14.027 1.00 98.00 208 GLY A C 1
ATOM 1589 O O . GLY A 1 208 ? -8.510 -3.829 13.652 1.00 98.00 208 GLY A O 1
ATOM 1590 N N . ALA A 1 209 ? -6.371 -4.295 13.163 1.00 98.38 209 ALA A N 1
ATOM 1591 C CA . ALA A 1 209 ? -6.621 -4.380 11.721 1.00 98.38 209 ALA A CA 1
ATOM 1592 C C . ALA A 1 209 ? -7.655 -5.475 11.408 1.00 98.38 209 ALA A C 1
ATOM 1594 O O . ALA A 1 209 ? -7.528 -6.598 11.891 1.00 98.38 209 ALA A O 1
ATOM 1595 N N . ARG A 1 210 ? -8.677 -5.175 10.596 1.00 98.12 210 ARG A N 1
ATOM 1596 C CA . ARG A 1 210 ? -9.657 -6.204 10.186 1.00 98.12 210 ARG A CA 1
ATOM 1597 C C . ARG A 1 210 ? -9.076 -7.154 9.144 1.00 98.12 210 ARG A C 1
ATOM 1599 O O . ARG A 1 210 ? -9.379 -8.348 9.161 1.00 98.12 210 ARG A O 1
ATOM 1606 N N . TRP A 1 211 ? -8.260 -6.592 8.259 1.00 98.62 211 TRP A N 1
ATOM 1607 C CA . TRP A 1 211 ? -7.499 -7.295 7.245 1.00 98.62 211 TRP A CA 1
ATOM 1608 C C . TRP A 1 211 ? -6.073 -6.759 7.198 1.00 98.62 211 TRP A C 1
ATOM 1610 O O . TRP A 1 211 ? -5.833 -5.553 7.246 1.00 98.62 211 TRP A O 1
ATOM 1620 N N . VAL A 1 212 ? -5.121 -7.670 7.061 1.00 98.69 212 VAL A N 1
ATOM 1621 C CA . VAL A 1 212 ? -3.701 -7.384 6.868 1.00 98.69 212 VAL A CA 1
ATOM 1622 C C . VAL A 1 212 ? -3.307 -7.978 5.529 1.00 98.69 212 VAL A C 1
ATOM 1624 O O . VAL A 1 212 ? -3.430 -9.187 5.345 1.00 98.69 212 VAL A O 1
ATOM 1627 N N . VAL A 1 213 ? -2.848 -7.138 4.608 1.00 98.38 213 VAL A N 1
ATOM 1628 C CA . VAL A 1 213 ? -2.401 -7.534 3.271 1.00 98.38 213 VAL A CA 1
ATOM 1629 C C . VAL A 1 213 ? -0.898 -7.306 3.200 1.00 98.38 213 VAL A C 1
ATOM 1631 O O . VAL A 1 213 ? -0.452 -6.170 3.296 1.00 98.38 213 VAL A O 1
ATOM 1634 N N . VAL A 1 214 ? -0.108 -8.367 3.054 1.00 98.06 214 VAL A N 1
ATOM 1635 C CA . VAL A 1 214 ? 1.349 -8.255 2.940 1.00 98.06 214 VAL A CA 1
ATOM 1636 C C . VAL A 1 214 ? 1.792 -8.638 1.545 1.00 98.06 214 VAL A C 1
ATOM 1638 O O . VAL A 1 214 ? 1.616 -9.779 1.119 1.00 98.06 214 VAL A O 1
ATOM 1641 N N . SER A 1 215 ? 2.400 -7.680 0.849 1.00 94.81 215 SER A N 1
ATOM 1642 C CA . SER A 1 215 ? 3.133 -7.958 -0.385 1.00 94.81 215 SER A CA 1
ATOM 1643 C C . SER A 1 215 ? 4.523 -8.503 -0.055 1.00 94.81 215 SER A C 1
ATOM 1645 O O . SER A 1 215 ? 5.233 -7.969 0.805 1.00 94.81 215 SER A O 1
ATOM 1647 N N . ASP A 1 216 ? 4.912 -9.580 -0.736 1.00 91.62 216 ASP A N 1
ATOM 1648 C CA . ASP A 1 216 ? 6.215 -10.229 -0.569 1.00 91.62 216 ASP A CA 1
ATOM 1649 C C . ASP A 1 216 ? 7.017 -10.231 -1.880 1.00 91.62 216 ASP A C 1
ATOM 1651 O O . ASP A 1 216 ? 7.510 -11.259 -2.356 1.00 91.62 216 ASP A O 1
ATOM 1655 N N . GLY A 1 217 ? 7.099 -9.045 -2.493 1.00 82.75 217 GLY A N 1
ATOM 1656 C CA . GLY A 1 217 ? 7.735 -8.844 -3.792 1.00 82.75 217 GLY A CA 1
ATOM 1657 C C . GLY A 1 217 ? 7.054 -9.678 -4.888 1.00 82.75 217 GLY A C 1
ATOM 1658 O O . GLY A 1 217 ? 5.825 -9.726 -4.923 1.00 82.75 217 GLY A O 1
ATOM 1659 N N . PRO A 1 218 ? 7.816 -10.353 -5.768 1.00 78.56 218 PRO A N 1
ATOM 1660 C CA . PRO A 1 218 ? 7.251 -11.171 -6.841 1.00 78.56 218 PRO A CA 1
ATOM 1661 C C . PRO A 1 218 ? 6.728 -12.536 -6.364 1.00 78.56 218 PRO A C 1
ATOM 1663 O O . PRO A 1 218 ? 6.214 -13.292 -7.178 1.00 78.56 218 PRO A O 1
ATOM 1666 N N . ARG A 1 219 ? 6.897 -12.891 -5.079 1.00 83.00 219 ARG A N 1
ATOM 1667 C CA . ARG A 1 219 ? 6.607 -14.248 -4.588 1.00 83.00 219 ARG A CA 1
ATOM 1668 C C . ARG A 1 219 ? 5.122 -14.489 -4.382 1.00 83.00 219 ARG A C 1
ATOM 1670 O O . ARG A 1 219 ? 4.580 -15.435 -4.931 1.00 83.00 219 ARG A O 1
ATOM 1677 N N . ALA A 1 220 ? 4.504 -13.673 -3.534 1.00 92.19 220 ALA A N 1
ATOM 1678 C CA . ALA A 1 220 ? 3.141 -13.893 -3.085 1.00 92.19 220 ALA A CA 1
ATOM 1679 C C . ALA A 1 220 ? 2.512 -12.616 -2.524 1.00 92.19 220 ALA A C 1
ATOM 1681 O O . ALA A 1 220 ? 3.197 -11.701 -2.048 1.00 92.19 220 ALA A O 1
ATOM 1682 N N . LEU A 1 221 ? 1.182 -12.616 -2.508 1.00 96.69 221 LEU A N 1
ATOM 1683 C CA . LEU A 1 221 ? 0.370 -11.753 -1.669 1.00 96.69 221 LEU A CA 1
ATOM 1684 C C . LEU A 1 221 ? -0.223 -12.580 -0.527 1.00 96.69 221 LEU A C 1
ATOM 1686 O O . LEU A 1 221 ? -0.905 -13.575 -0.765 1.00 96.69 221 LEU A O 1
ATOM 1690 N N . TRP A 1 222 ? -0.003 -12.142 0.707 1.00 97.75 222 TRP A N 1
ATOM 1691 C CA . TRP A 1 222 ? -0.576 -12.766 1.895 1.00 97.75 222 TRP A CA 1
ATOM 1692 C C . TRP A 1 222 ? -1.715 -11.916 2.436 1.00 97.75 222 TRP A C 1
ATOM 1694 O O . TRP A 1 222 ? -1.591 -10.695 2.536 1.00 97.75 222 TRP A O 1
ATOM 1704 N N . VAL A 1 223 ? -2.810 -12.550 2.844 1.00 98.25 223 VAL A N 1
ATOM 1705 C CA . VAL A 1 223 ? -3.975 -11.874 3.417 1.00 98.25 223 VAL A CA 1
ATOM 1706 C C . VAL A 1 223 ? -4.365 -12.563 4.712 1.00 98.25 223 VAL A C 1
ATOM 1708 O O . VAL A 1 223 ? -4.590 -13.763 4.746 1.00 98.25 223 VAL A O 1
ATOM 1711 N N . SER A 1 224 ? -4.474 -11.807 5.796 1.00 98.31 224 SER A N 1
ATOM 1712 C CA . SER A 1 224 ? -4.908 -12.320 7.095 1.00 98.31 224 SER A CA 1
ATOM 1713 C C . SER A 1 224 ? -6.083 -11.503 7.588 1.00 98.31 224 SER A C 1
ATOM 1715 O O . SER A 1 224 ? -5.988 -10.280 7.641 1.00 98.31 224 SER A O 1
ATOM 1717 N N . GLY A 1 225 ? -7.151 -12.169 8.004 1.00 96.25 225 GLY A N 1
ATOM 1718 C CA . GLY A 1 225 ? -8.305 -11.541 8.632 1.00 96.25 225 GLY A CA 1
ATOM 1719 C C . GLY A 1 225 ? -9.039 -12.519 9.537 1.00 96.25 225 GLY A C 1
ATOM 1720 O O . GLY A 1 225 ? -8.608 -13.652 9.752 1.00 96.25 225 GLY A O 1
ATOM 1721 N N . ARG A 1 226 ? -10.187 -12.098 10.072 1.00 88.94 226 ARG A N 1
ATOM 1722 C CA . ARG A 1 226 ? -10.983 -12.945 10.978 1.00 88.94 226 ARG A CA 1
ATOM 1723 C C . ARG A 1 226 ? -11.462 -14.248 10.323 1.00 88.94 226 ARG A C 1
ATOM 1725 O O . ARG A 1 226 ? -11.623 -15.241 11.022 1.00 88.94 226 ARG A O 1
ATOM 1732 N N . SER A 1 227 ? -11.702 -14.243 9.012 1.00 85.56 227 SER A N 1
ATOM 1733 C CA . SER A 1 227 ? -12.197 -15.411 8.271 1.00 85.56 227 SER A CA 1
ATOM 1734 C C . SER A 1 227 ? -11.099 -16.372 7.820 1.00 85.56 227 SER A C 1
ATOM 1736 O O . SER A 1 227 ? -11.404 -17.347 7.140 1.00 85.56 227 SER A O 1
ATOM 1738 N N . GLY A 1 228 ? -9.831 -16.101 8.132 1.00 92.12 228 GLY A N 1
ATOM 1739 C CA . GLY A 1 228 ? -8.740 -16.999 7.786 1.00 92.12 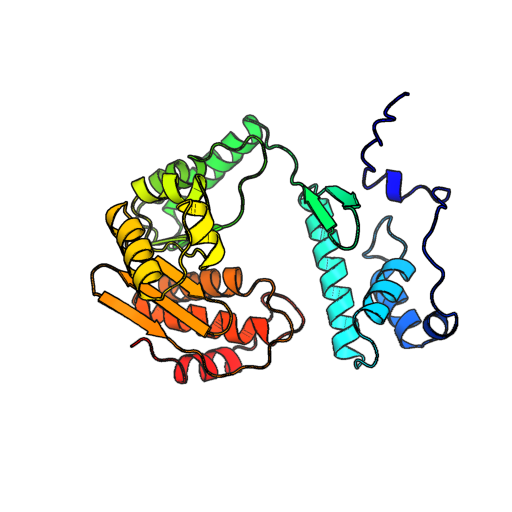228 GLY A CA 1
ATOM 1740 C C . GLY A 1 228 ? -7.491 -16.289 7.300 1.00 92.12 228 GLY A C 1
ATOM 1741 O O . GLY A 1 228 ? -7.324 -15.071 7.421 1.00 92.12 228 GLY A O 1
ATOM 1742 N N . PHE A 1 229 ? -6.607 -17.109 6.759 1.00 96.19 229 PHE A N 1
ATOM 1743 C CA . PHE A 1 229 ? -5.327 -16.716 6.214 1.00 96.19 229 PHE A CA 1
ATOM 1744 C C . PHE A 1 229 ? -5.252 -17.243 4.788 1.00 96.19 229 PHE A C 1
ATOM 1746 O O . PHE A 1 229 ? -5.513 -18.422 4.581 1.00 96.19 229 PHE A O 1
ATOM 1753 N N . TYR A 1 230 ? -4.931 -16.364 3.849 1.00 96.56 230 TYR A N 1
ATOM 1754 C CA . TYR A 1 230 ? -4.970 -16.632 2.422 1.00 96.56 230 TYR A CA 1
ATOM 1755 C C . TYR A 1 230 ? -3.634 -16.259 1.794 1.00 96.56 230 TYR A C 1
ATOM 1757 O O . TYR A 1 230 ? -2.974 -15.300 2.215 1.00 96.56 230 TYR A O 1
ATOM 1765 N N . ARG A 1 231 ? -3.266 -16.984 0.749 1.00 95.00 231 ARG A N 1
ATOM 1766 C CA . ARG A 1 231 ? -2.098 -16.734 -0.081 1.00 95.00 231 ARG A CA 1
ATOM 1767 C C . ARG A 1 231 ? -2.529 -16.693 -1.540 1.00 95.00 231 ARG A C 1
ATOM 1769 O O . ARG A 1 231 ? -3.340 -17.494 -1.992 1.00 95.00 231 ARG A O 1
ATOM 1776 N N . CYS A 1 232 ? -1.972 -15.749 -2.281 1.00 94.50 232 CYS A N 1
ATOM 1777 C CA . CYS A 1 232 ? -2.048 -15.734 -3.731 1.00 94.50 232 CYS A CA 1
ATOM 1778 C C . CYS A 1 232 ? -0.632 -15.718 -4.289 1.00 94.50 232 CYS A C 1
ATOM 1780 O O . CYS A 1 232 ? 0.124 -14.786 -4.010 1.00 94.50 232 CYS A O 1
ATOM 1782 N N . ASP A 1 233 ? -0.291 -16.742 -5.063 1.00 92.38 233 ASP A N 1
ATOM 1783 C CA . ASP A 1 233 ? 0.918 -16.765 -5.876 1.00 92.38 233 ASP A CA 1
ATOM 1784 C C . ASP A 1 233 ? 0.558 -16.160 -7.243 1.00 92.38 233 ASP A C 1
ATOM 1786 O O . ASP A 1 233 ? -0.18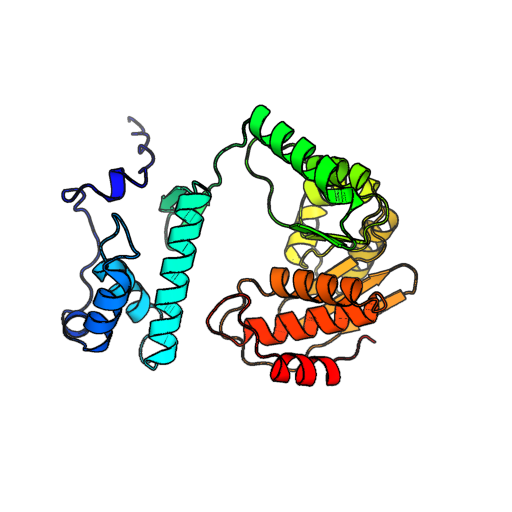9 -16.781 -8.007 1.00 92.38 233 ASP A O 1
ATOM 1790 N N . PRO A 1 234 ? 0.983 -14.918 -7.541 1.00 88.12 234 PRO A N 1
ATOM 1791 C CA . PRO A 1 234 ? 0.622 -14.274 -8.792 1.00 88.12 234 PRO A CA 1
ATOM 1792 C C . PRO A 1 234 ? 1.273 -15.001 -9.979 1.00 88.12 234 PRO A C 1
ATOM 1794 O O . PRO A 1 234 ? 2.390 -15.513 -9.850 1.00 88.12 234 PRO A O 1
ATOM 1797 N N . PRO A 1 235 ? 0.623 -15.025 -11.158 1.00 87.81 235 PRO A N 1
ATOM 1798 C CA . PRO A 1 235 ? 1.263 -15.539 -12.358 1.00 87.81 235 PRO A CA 1
ATOM 1799 C C . PRO A 1 235 ? 2.512 -14.702 -12.682 1.00 87.81 235 PRO A C 1
ATOM 1801 O O . PRO A 1 235 ? 2.547 -13.503 -12.382 1.00 87.81 235 PRO A O 1
ATOM 1804 N N . PRO A 1 236 ? 3.534 -15.296 -13.320 1.00 85.94 236 PRO A N 1
ATOM 1805 C CA . PRO A 1 236 ? 4.694 -14.541 -13.761 1.00 85.94 236 PRO A CA 1
ATOM 1806 C C . PRO A 1 236 ? 4.262 -13.473 -14.772 1.00 85.94 236 PRO A C 1
ATOM 1808 O O . PRO A 1 236 ? 3.647 -13.777 -15.794 1.00 85.94 236 PRO A O 1
ATOM 1811 N N . VAL A 1 237 ? 4.599 -12.214 -14.488 1.00 85.81 237 VAL A N 1
ATOM 1812 C CA . VAL A 1 237 ? 4.381 -11.076 -15.389 1.00 85.81 237 VAL A CA 1
ATOM 1813 C C . VAL A 1 237 ? 5.717 -10.390 -15.680 1.00 85.81 237 VAL A C 1
ATOM 1815 O O . VAL A 1 237 ? 6.565 -10.324 -14.786 1.00 85.81 237 VAL A O 1
ATOM 1818 N N . PRO A 1 238 ? 5.932 -9.851 -16.894 1.00 84.12 238 PRO A N 1
ATOM 1819 C CA . PRO A 1 238 ? 7.075 -8.984 -17.152 1.00 84.12 238 PRO A CA 1
ATOM 1820 C C . PRO A 1 238 ? 7.038 -7.779 -16.208 1.00 84.12 238 PRO A C 1
ATOM 1822 O O . PRO A 1 238 ? 6.043 -7.052 -16.176 1.00 84.12 238 PRO A O 1
ATOM 1825 N N . VAL A 1 239 ? 8.111 -7.581 -15.440 1.00 86.06 239 VAL A N 1
ATOM 1826 C CA . VAL A 1 239 ? 8.275 -6.423 -14.556 1.00 86.06 239 VAL A CA 1
ATOM 1827 C C . VAL A 1 239 ? 9.131 -5.396 -15.283 1.00 86.06 239 VAL A C 1
ATOM 1829 O O . VAL A 1 239 ? 10.325 -5.607 -15.477 1.00 86.06 239 VAL A O 1
ATOM 1832 N N . VAL A 1 240 ? 8.501 -4.296 -15.683 1.00 84.81 240 VAL A N 1
ATOM 1833 C CA . VAL A 1 240 ? 9.148 -3.145 -16.322 1.00 84.81 240 VAL A CA 1
ATOM 1834 C C . VAL A 1 240 ? 9.496 -2.101 -15.263 1.00 84.81 240 VAL A C 1
ATOM 1836 O O . VAL A 1 240 ? 10.642 -1.668 -15.176 1.00 84.81 240 VAL A O 1
ATOM 1839 N N . ASN A 1 241 ? 8.536 -1.739 -14.405 1.00 79.88 241 ASN A N 1
ATOM 1840 C CA . ASN A 1 241 ? 8.730 -0.747 -13.353 1.00 79.88 241 ASN A CA 1
ATOM 1841 C C . ASN A 1 241 ? 7.980 -1.140 -12.065 1.00 79.88 241 ASN A C 1
ATOM 1843 O O . ASN A 1 241 ? 6.766 -0.983 -11.990 1.00 79.88 241 ASN A O 1
ATOM 1847 N N . PRO A 1 242 ? 8.667 -1.613 -11.008 1.00 83.38 242 PRO A N 1
ATOM 1848 C CA . PRO A 1 242 ? 8.002 -2.017 -9.768 1.00 83.38 242 PRO A CA 1
ATOM 1849 C C . PRO A 1 242 ? 7.517 -0.829 -8.916 1.00 83.38 242 PRO A C 1
ATOM 1851 O O . PRO A 1 242 ? 6.802 -1.028 -7.928 1.00 83.38 242 PRO A O 1
ATOM 1854 N N . ILE A 1 243 ? 7.928 0.402 -9.244 1.00 84.44 243 ILE A N 1
ATOM 1855 C CA . ILE A 1 243 ? 7.590 1.595 -8.464 1.00 84.44 243 ILE A CA 1
ATOM 1856 C C . ILE A 1 243 ? 6.089 1.866 -8.564 1.00 84.44 243 ILE A C 1
ATOM 1858 O O . ILE A 1 243 ? 5.514 1.868 -9.647 1.00 84.44 243 ILE A O 1
ATOM 1862 N N . GLY A 1 244 ? 5.456 2.125 -7.419 1.00 85.50 244 GLY A N 1
ATOM 1863 C CA . GLY A 1 244 ? 4.018 2.375 -7.341 1.00 85.50 244 GLY A CA 1
ATOM 1864 C C . GLY A 1 244 ? 3.161 1.108 -7.360 1.00 85.50 244 GLY A C 1
ATOM 1865 O O . GLY A 1 244 ? 1.953 1.214 -7.197 1.00 85.50 244 GLY A O 1
ATOM 1866 N N . GLY A 1 245 ? 3.740 -0.097 -7.466 1.00 90.31 245 GLY A N 1
ATOM 1867 C CA . GLY A 1 245 ? 2.967 -1.346 -7.393 1.00 90.31 245 GLY A CA 1
ATOM 1868 C C . GLY A 1 245 ? 2.203 -1.506 -6.068 1.00 90.31 245 GLY A C 1
ATOM 1869 O O . GLY A 1 245 ? 1.079 -2.004 -6.045 1.00 90.31 245 GLY A O 1
ATOM 1870 N N . GLY A 1 246 ? 2.780 -1.022 -4.961 1.00 91.31 246 GLY A N 1
ATOM 1871 C CA . GLY A 1 246 ? 2.108 -0.958 -3.660 1.00 91.31 246 GLY A CA 1
ATOM 1872 C C . GLY A 1 246 ? 0.921 0.010 -3.649 1.00 91.31 246 GLY A C 1
ATOM 1873 O O . GLY A 1 246 ? -0.164 -0.366 -3.204 1.00 91.31 246 GLY A O 1
ATOM 1874 N N . ASP A 1 247 ? 1.096 1.212 -4.197 1.00 92.31 247 ASP A N 1
ATOM 1875 C CA . ASP A 1 247 ? 0.027 2.210 -4.305 1.00 92.31 247 ASP A CA 1
ATOM 1876 C C . ASP A 1 247 ? -1.091 1.729 -5.241 1.00 92.31 247 ASP A C 1
ATOM 1878 O O . ASP A 1 247 ? -2.272 1.856 -4.923 1.00 92.31 247 ASP A O 1
ATOM 1882 N N . ALA A 1 248 ? -0.728 1.096 -6.359 1.00 94.38 248 ALA A N 1
ATOM 1883 C CA . ALA A 1 248 ? -1.646 0.475 -7.308 1.00 94.38 248 ALA A CA 1
ATOM 1884 C C . ALA A 1 248 ? -2.478 -0.636 -6.640 1.00 94.38 248 ALA A C 1
ATOM 1886 O O . ALA A 1 248 ? -3.696 -0.691 -6.822 1.00 94.38 248 ALA A O 1
ATOM 1887 N N . LEU A 1 249 ? -1.855 -1.461 -5.788 1.00 96.06 249 LEU A N 1
ATOM 1888 C CA . LEU A 1 249 ? -2.552 -2.450 -4.962 1.00 96.06 249 LEU A CA 1
ATOM 1889 C C . LEU A 1 249 ? -3.574 -1.784 -4.026 1.00 96.06 249 LEU A C 1
ATOM 1891 O O . LEU A 1 249 ? -4.737 -2.191 -4.002 1.00 96.06 249 LEU A O 1
ATOM 1895 N N . ALA A 1 250 ? -3.177 -0.746 -3.282 1.00 96.75 250 ALA A N 1
ATOM 1896 C CA . ALA A 1 250 ? -4.083 -0.017 -2.390 1.00 96.75 250 ALA A CA 1
ATOM 1897 C C . ALA A 1 250 ? -5.239 0.656 -3.157 1.00 96.75 250 ALA A C 1
ATOM 1899 O O . ALA A 1 250 ? -6.396 0.558 -2.741 1.00 96.75 250 ALA A O 1
ATOM 1900 N N . GLY A 1 251 ? -4.947 1.278 -4.301 1.00 95.69 251 GLY A N 1
ATOM 1901 C CA . GLY A 1 251 ? -5.933 1.911 -5.175 1.00 95.69 251 GLY A CA 1
ATOM 1902 C C . GLY A 1 251 ? -6.923 0.914 -5.779 1.00 95.69 251 GLY A C 1
ATOM 1903 O O . GLY A 1 251 ? -8.128 1.173 -5.796 1.00 95.69 251 GLY A O 1
ATOM 1904 N N . GLY A 1 252 ? -6.456 -0.261 -6.206 1.00 97.00 252 GLY A N 1
ATOM 1905 C CA . GLY A 1 252 ? -7.329 -1.320 -6.709 1.00 97.00 252 GLY A CA 1
ATOM 1906 C C . GLY A 1 252 ? -8.223 -1.924 -5.616 1.00 97.00 252 GLY A C 1
ATOM 1907 O O . GLY A 1 252 ? -9.413 -2.133 -5.861 1.00 97.00 252 GLY A O 1
ATOM 1908 N N . ILE A 1 253 ? -7.712 -2.095 -4.386 1.00 98.25 253 ILE A N 1
ATOM 1909 C CA . ILE A 1 253 ? -8.543 -2.465 -3.223 1.00 98.25 253 ILE A CA 1
ATOM 1910 C C . ILE A 1 253 ? -9.611 -1.395 -2.983 1.00 98.25 253 ILE A C 1
ATOM 1912 O O . ILE A 1 253 ? -10.793 -1.723 -2.859 1.00 98.25 253 ILE A O 1
ATOM 1916 N N . ALA A 1 254 ? -9.222 -0.117 -2.961 1.00 97.88 254 ALA A N 1
ATOM 1917 C CA . ALA A 1 254 ? -10.150 0.988 -2.750 1.00 97.88 254 ALA A CA 1
ATOM 1918 C C . ALA A 1 254 ? -11.260 1.011 -3.813 1.00 97.88 254 ALA A C 1
ATOM 1920 O O . ALA A 1 254 ? -12.440 1.120 -3.481 1.00 97.88 254 ALA A O 1
ATOM 1921 N N . CYS A 1 255 ? -10.893 0.822 -5.082 1.00 96.75 255 CYS A N 1
ATOM 1922 C CA . CYS A 1 255 ? -11.824 0.724 -6.202 1.00 96.75 255 CYS A CA 1
ATOM 1923 C C . CYS A 1 255 ? -12.801 -0.453 -6.038 1.00 96.75 255 CYS A C 1
ATOM 1925 O O . CYS A 1 255 ? -14.009 -0.295 -6.230 1.00 96.75 255 CYS A O 1
ATOM 1927 N N . GLY A 1 256 ? -12.309 -1.622 -5.618 1.00 97.44 256 GLY A N 1
ATOM 1928 C CA . GLY A 1 256 ? -13.145 -2.792 -5.346 1.00 97.44 256 GLY A CA 1
ATOM 1929 C C . GLY A 1 256 ? -14.172 -2.535 -4.242 1.00 97.44 256 GLY A C 1
ATOM 1930 O O . GLY A 1 256 ? -15.358 -2.810 -4.428 1.00 97.44 256 GLY A O 1
ATOM 1931 N N . LEU A 1 257 ? -13.741 -1.942 -3.126 1.00 97.38 257 LEU A N 1
ATOM 1932 C CA . LEU A 1 257 ? -14.620 -1.595 -2.003 1.00 97.38 257 LEU A CA 1
ATOM 1933 C C . LEU A 1 257 ? -15.657 -0.534 -2.390 1.00 97.38 257 LEU A C 1
ATOM 1935 O O . LEU A 1 257 ? -16.836 -0.676 -2.065 1.00 97.38 257 LEU A O 1
ATOM 1939 N N . GLN A 1 258 ? -15.250 0.491 -3.144 1.00 95.50 258 GLN A N 1
ATOM 1940 C CA . GLN A 1 258 ? -16.151 1.520 -3.674 1.00 95.50 258 GLN A CA 1
ATOM 1941 C C . GLN A 1 258 ? -17.266 0.900 -4.536 1.00 95.50 258 GLN A C 1
ATOM 1943 O O . GLN A 1 258 ? -18.422 1.325 -4.469 1.00 95.50 258 GLN A O 1
ATOM 1948 N N . ARG A 1 259 ? -16.931 -0.141 -5.311 1.00 95.25 259 ARG A N 1
ATOM 1949 C CA . ARG A 1 259 ? -17.857 -0.924 -6.148 1.00 95.25 259 ARG A CA 1
ATOM 1950 C C . ARG A 1 259 ? -18.675 -1.961 -5.364 1.00 95.25 259 ARG A C 1
ATOM 1952 O O . ARG A 1 259 ? -19.429 -2.711 -5.970 1.00 95.25 259 ARG A O 1
ATOM 1959 N N . GLY A 1 260 ? -18.548 -2.011 -4.036 1.00 95.75 260 GLY A N 1
ATOM 1960 C CA . GLY A 1 260 ? -19.303 -2.929 -3.179 1.00 95.75 260 GLY A CA 1
ATOM 1961 C C . GLY A 1 260 ? -18.802 -4.375 -3.193 1.00 95.75 260 GLY A C 1
ATOM 1962 O O . GLY A 1 260 ? -19.521 -5.260 -2.734 1.00 95.75 260 GLY A O 1
ATOM 1963 N N . ARG A 1 261 ? -17.590 -4.636 -3.703 1.00 96.75 261 ARG A N 1
ATOM 1964 C CA . ARG A 1 261 ? -16.991 -5.978 -3.668 1.00 96.75 261 ARG A CA 1
ATOM 1965 C C . ARG A 1 261 ? -16.662 -6.393 -2.237 1.00 96.75 261 ARG A C 1
ATOM 1967 O O . ARG A 1 261 ? -16.332 -5.556 -1.391 1.00 96.75 261 ARG A O 1
ATOM 1974 N N . ARG A 1 262 ? -16.692 -7.700 -1.970 1.00 96.00 262 ARG A N 1
ATOM 1975 C CA . ARG A 1 262 ? -16.259 -8.245 -0.674 1.00 96.00 262 ARG A CA 1
ATOM 1976 C C . ARG A 1 262 ? -14.755 -8.046 -0.492 1.00 96.00 262 ARG A C 1
ATOM 1978 O O . ARG A 1 262 ? -14.012 -7.920 -1.461 1.00 96.00 262 ARG A O 1
ATOM 1985 N N . SER A 1 263 ? -14.281 -8.073 0.753 1.00 96.38 263 SER A N 1
ATOM 1986 C CA . SER A 1 263 ? -12.882 -7.772 1.090 1.00 96.38 263 SER A CA 1
ATOM 1987 C C . SER A 1 263 ? -11.857 -8.562 0.266 1.00 96.38 263 SER A C 1
ATOM 1989 O O . SER A 1 263 ? -10.945 -7.959 -0.288 1.00 96.38 263 SER A O 1
ATOM 1991 N N . LEU A 1 264 ? -12.022 -9.881 0.124 1.00 96.50 264 LEU A N 1
ATOM 1992 C CA . LEU A 1 264 ? -11.093 -10.707 -0.661 1.00 96.50 264 LEU A CA 1
ATOM 1993 C C . LEU A 1 264 ? -11.186 -10.438 -2.172 1.00 96.50 264 LEU A C 1
ATOM 1995 O O . LEU A 1 264 ? -10.169 -10.440 -2.855 1.00 96.50 264 LEU A O 1
ATOM 1999 N N . GLU A 1 265 ? -12.376 -10.136 -2.694 1.00 96.81 265 GLU A N 1
ATOM 2000 C CA . GLU A 1 265 ? -12.564 -9.755 -4.103 1.00 96.81 265 GLU A CA 1
ATOM 2001 C C . GLU A 1 265 ? -11.919 -8.396 -4.407 1.00 96.81 265 GLU A C 1
ATOM 2003 O O . GLU A 1 265 ? -11.337 -8.207 -5.474 1.00 96.81 265 GLU A O 1
ATOM 2008 N N . ALA A 1 266 ? -11.983 -7.453 -3.461 1.00 97.94 266 ALA A N 1
ATOM 2009 C CA . ALA A 1 266 ? -11.283 -6.178 -3.552 1.00 97.94 266 ALA A CA 1
ATOM 2010 C C . ALA A 1 266 ? -9.757 -6.366 -3.509 1.00 97.94 266 ALA A C 1
ATOM 2012 O O . ALA A 1 266 ? -9.047 -5.731 -4.283 1.00 97.94 266 ALA A O 1
ATOM 2013 N N . VAL A 1 267 ? -9.247 -7.277 -2.669 1.00 98.00 267 VAL A N 1
ATOM 2014 C CA . VAL A 1 267 ? -7.818 -7.641 -2.658 1.00 98.00 267 VAL A CA 1
ATOM 2015 C C . VAL A 1 267 ? -7.384 -8.278 -3.973 1.00 98.00 267 VAL A C 1
ATOM 2017 O O . VAL A 1 267 ? -6.338 -7.905 -4.501 1.00 98.00 267 VAL A O 1
ATOM 2020 N N . ARG A 1 268 ? -8.194 -9.174 -4.543 1.00 97.44 268 ARG A N 1
ATOM 2021 C CA . ARG A 1 268 ? -7.912 -9.783 -5.847 1.00 97.44 268 ARG A CA 1
ATOM 2022 C C . ARG A 1 268 ? -7.829 -8.737 -6.963 1.00 97.44 268 ARG A C 1
ATOM 2024 O O . ARG A 1 268 ? -6.877 -8.762 -7.738 1.00 97.44 268 ARG A O 1
ATOM 2031 N N . LEU A 1 269 ? -8.766 -7.784 -7.000 1.00 97.69 269 LEU A N 1
ATOM 2032 C CA . LEU A 1 269 ? -8.702 -6.647 -7.925 1.00 97.69 269 LEU A CA 1
ATOM 2033 C C . LEU A 1 269 ? -7.450 -5.797 -7.689 1.00 97.69 269 LEU A C 1
ATOM 2035 O O . LEU A 1 269 ? -6.761 -5.440 -8.638 1.00 97.69 269 LEU A O 1
ATOM 2039 N N . GLY A 1 270 ? -7.133 -5.497 -6.429 1.00 97.25 270 GLY A N 1
ATOM 2040 C CA . GLY A 1 270 ? -5.911 -4.789 -6.064 1.00 97.25 270 GLY A CA 1
ATOM 2041 C C . GLY A 1 270 ? -4.653 -5.461 -6.604 1.00 97.25 270 GLY A C 1
ATOM 2042 O O . GLY A 1 270 ? -3.804 -4.797 -7.193 1.00 97.25 270 GLY A O 1
ATOM 2043 N N . LEU A 1 271 ? -4.548 -6.782 -6.457 1.00 97.06 271 LEU A N 1
ATOM 2044 C CA . LEU A 1 271 ? -3.414 -7.542 -6.973 1.00 97.06 271 LEU A CA 1
ATOM 2045 C C . LEU A 1 271 ? -3.348 -7.494 -8.503 1.00 97.06 271 LEU A C 1
ATOM 2047 O O . LEU A 1 271 ? -2.272 -7.274 -9.048 1.00 97.06 271 LEU A O 1
ATOM 2051 N N . ALA A 1 272 ? -4.482 -7.622 -9.194 1.00 96.50 272 ALA A N 1
ATOM 2052 C CA . ALA A 1 272 ? -4.535 -7.497 -10.650 1.00 96.50 272 ALA A CA 1
ATOM 2053 C C . ALA A 1 272 ? -4.066 -6.114 -11.135 1.00 96.50 272 ALA A C 1
ATOM 2055 O O . ALA A 1 272 ? -3.265 -6.020 -12.063 1.00 96.50 272 ALA A O 1
ATOM 2056 N N . VAL A 1 273 ? -4.509 -5.043 -10.467 1.00 96.31 273 VAL A N 1
ATOM 2057 C CA . VAL A 1 273 ? -4.094 -3.661 -10.756 1.00 96.31 273 VAL A CA 1
ATOM 2058 C C . VAL A 1 273 ? -2.595 -3.470 -10.517 1.00 96.31 273 VAL A C 1
ATOM 2060 O O . VAL A 1 273 ? -1.911 -2.877 -11.348 1.00 96.31 273 VAL A O 1
ATOM 2063 N N . ALA A 1 274 ? -2.057 -4.019 -9.426 1.00 95.06 274 ALA A N 1
ATOM 2064 C CA . ALA A 1 274 ? -0.626 -3.972 -9.148 1.00 95.06 274 ALA A CA 1
ATOM 2065 C C . ALA A 1 274 ? 0.193 -4.707 -10.219 1.00 95.06 274 ALA A C 1
ATOM 2067 O O . ALA A 1 274 ? 1.155 -4.151 -10.742 1.00 95.06 274 ALA A O 1
ATOM 2068 N N . LEU A 1 275 ? -0.212 -5.924 -10.594 1.00 94.19 275 LEU A N 1
ATOM 2069 C CA . LEU A 1 275 ? 0.459 -6.721 -11.627 1.00 94.19 275 LEU A CA 1
ATOM 2070 C C . LEU A 1 275 ? 0.396 -6.067 -13.015 1.00 94.19 275 LEU A C 1
ATOM 2072 O O . LEU A 1 275 ? 1.345 -6.183 -13.789 1.00 94.19 275 LEU A O 1
ATOM 2076 N N . ALA A 1 276 ? -0.697 -5.371 -13.332 1.00 93.69 276 ALA A N 1
ATOM 2077 C CA . ALA A 1 276 ? -0.795 -4.586 -14.557 1.00 93.69 276 ALA A CA 1
ATOM 2078 C C . ALA A 1 276 ? 0.171 -3.392 -14.524 1.00 93.69 276 ALA A C 1
ATOM 2080 O O . ALA A 1 276 ? 0.951 -3.228 -15.460 1.00 93.69 276 ALA A O 1
ATOM 2081 N N . SER A 1 277 ? 0.178 -2.626 -13.425 1.00 92.12 277 SER A N 1
ATOM 2082 C CA . SER A 1 277 ? 1.016 -1.429 -13.278 1.00 92.12 277 SER A CA 1
ATOM 2083 C C . SER A 1 277 ? 2.512 -1.727 -13.275 1.00 92.12 277 SER A C 1
ATOM 2085 O O . SER A 1 277 ? 3.283 -0.895 -13.733 1.00 92.12 277 SER A O 1
ATOM 2087 N N . VAL A 1 278 ? 2.964 -2.869 -12.745 1.00 89.94 278 VAL A N 1
ATOM 2088 C CA . VAL A 1 278 ? 4.408 -3.167 -12.762 1.00 89.94 278 VAL A CA 1
ATOM 2089 C C . VAL A 1 278 ? 4.921 -3.533 -14.154 1.00 89.94 278 VAL A C 1
ATOM 2091 O O . VAL A 1 278 ? 6.129 -3.541 -14.387 1.00 89.94 278 VAL A O 1
ATOM 2094 N N . GLY A 1 279 ? 4.012 -3.853 -15.076 1.00 86.81 279 GLY A N 1
ATOM 2095 C CA . GLY A 1 279 ? 4.316 -4.211 -16.455 1.00 86.81 279 GLY A CA 1
ATOM 2096 C C . GLY A 1 279 ? 4.337 -3.035 -17.429 1.00 86.81 279 GLY A C 1
ATOM 2097 O O . GLY A 1 279 ? 4.419 -3.288 -18.630 1.00 86.81 279 GLY A O 1
ATOM 2098 N N . THR A 1 280 ? 4.227 -1.798 -16.942 1.00 83.38 280 THR A N 1
ATOM 2099 C CA . THR A 1 280 ? 4.263 -0.561 -17.734 1.00 83.38 280 THR A CA 1
ATOM 2100 C C . THR A 1 280 ? 5.495 0.274 -17.387 1.00 83.38 280 THR A C 1
ATOM 2102 O O . THR A 1 280 ? 6.148 0.061 -16.364 1.00 83.38 280 THR A O 1
ATOM 2105 N N . ALA A 1 281 ? 5.846 1.225 -18.254 1.00 76.19 281 ALA A N 1
ATOM 2106 C CA . ALA A 1 281 ? 6.987 2.108 -18.017 1.00 76.19 281 ALA A CA 1
ATOM 2107 C C . ALA A 1 281 ? 6.690 3.127 -16.904 1.00 76.19 281 ALA A C 1
ATOM 2109 O O . ALA A 1 281 ? 7.563 3.437 -16.084 1.00 76.19 281 ALA A O 1
ATOM 2110 N N . LEU A 1 282 ? 5.451 3.627 -16.847 1.00 75.56 282 LEU A N 1
ATOM 2111 C CA . LEU A 1 282 ? 5.017 4.615 -15.866 1.00 75.56 282 LEU A CA 1
ATOM 2112 C C . LEU A 1 282 ? 4.300 3.965 -14.671 1.00 75.56 282 LEU A C 1
ATOM 2114 O O . LEU A 1 282 ? 3.488 3.055 -14.864 1.00 75.56 282 LEU A O 1
ATOM 2118 N N . PRO A 1 283 ? 4.540 4.448 -13.433 1.00 74.50 283 PRO A N 1
ATOM 2119 C CA . PRO A 1 283 ? 3.745 4.050 -12.276 1.00 74.50 283 PRO A CA 1
ATOM 2120 C C . PRO A 1 283 ? 2.260 4.364 -12.483 1.00 74.50 283 PRO A C 1
ATOM 2122 O O . PRO A 1 283 ? 1.920 5.449 -12.954 1.00 74.50 283 PRO A O 1
ATOM 2125 N N . ALA A 1 284 ? 1.386 3.443 -12.071 1.00 75.81 284 ALA A N 1
ATOM 2126 C CA . ALA A 1 284 ? -0.072 3.563 -12.164 1.00 75.81 284 ALA A CA 1
ATOM 2127 C C . ALA A 1 284 ? -0.636 3.756 -13.588 1.00 75.81 284 ALA A C 1
ATOM 2129 O O . ALA A 1 284 ? -1.807 4.109 -13.742 1.00 75.81 284 ALA A O 1
ATOM 2130 N N . GLU A 1 285 ? 0.155 3.483 -14.626 1.00 83.00 285 GLU A N 1
ATOM 2131 C CA . GLU A 1 285 ? -0.357 3.287 -15.979 1.00 83.00 285 GLU A CA 1
ATOM 2132 C C . GLU A 1 285 ? -1.026 1.910 -16.062 1.00 83.00 285 GLU A C 1
ATOM 2134 O O . GLU A 1 285 ? -0.474 0.902 -15.619 1.00 83.00 285 GLU A O 1
ATOM 2139 N N . LEU A 1 286 ? -2.261 1.872 -16.563 1.00 86.06 286 LEU A N 1
ATOM 2140 C CA . LEU A 1 286 ? -3.107 0.683 -16.512 1.00 86.06 286 LEU A CA 1
ATOM 2141 C C . LEU A 1 286 ? -3.822 0.476 -17.844 1.00 86.06 286 LEU A C 1
ATOM 2143 O O . LEU A 1 286 ? -4.487 1.380 -18.345 1.00 86.06 286 LEU A O 1
ATOM 2147 N N . ASP A 1 287 ? -3.760 -0.754 -18.348 1.00 87.38 287 ASP A N 1
ATOM 2148 C CA . ASP A 1 287 ? -4.654 -1.256 -19.388 1.00 87.38 287 ASP A CA 1
ATOM 2149 C C . ASP A 1 287 ? -5.811 -2.030 -18.721 1.00 87.38 287 ASP A C 1
ATOM 2151 O O . ASP A 1 287 ? -5.563 -3.073 -18.100 1.00 87.38 287 ASP A O 1
ATOM 2155 N N . PRO A 1 288 ? -7.069 -1.554 -18.819 1.00 90.06 288 PRO A N 1
ATOM 2156 C CA . PRO A 1 288 ? -8.224 -2.230 -18.235 1.00 90.06 288 PRO A CA 1
ATOM 2157 C C . PRO A 1 288 ? -8.383 -3.688 -18.679 1.00 90.06 288 PRO A C 1
ATOM 2159 O O . PRO A 1 288 ? -8.684 -4.538 -17.841 1.00 90.06 288 PRO A O 1
ATOM 2162 N N . ALA A 1 289 ? -8.124 -4.003 -19.953 1.00 93.19 289 ALA A N 1
ATOM 2163 C CA . ALA A 1 289 ? -8.259 -5.366 -20.466 1.00 93.19 289 ALA A CA 1
ATOM 2164 C C . ALA A 1 289 ? -7.228 -6.300 -19.818 1.00 93.19 289 ALA A C 1
ATOM 2166 O O . ALA A 1 289 ? -7.541 -7.428 -19.425 1.00 93.19 289 ALA A O 1
ATOM 2167 N N . ARG A 1 290 ? -6.002 -5.802 -19.619 1.00 92.94 290 ARG A N 1
ATOM 2168 C CA . ARG A 1 290 ? -4.952 -6.522 -18.892 1.00 92.94 290 ARG A CA 1
ATOM 2169 C C . ARG A 1 290 ? -5.317 -6.739 -17.423 1.00 92.94 290 ARG A C 1
ATOM 2171 O O . ARG A 1 290 ? -5.070 -7.826 -16.904 1.00 92.94 290 ARG A O 1
ATOM 2178 N N . VAL A 1 291 ? -5.904 -5.744 -16.754 1.00 95.88 291 VAL A N 1
ATOM 2179 C CA . VAL A 1 291 ? -6.369 -5.882 -15.361 1.00 95.88 291 VAL A CA 1
ATOM 2180 C C . VAL A 1 291 ? -7.437 -6.969 -15.251 1.00 95.88 291 VAL A C 1
ATOM 2182 O O . VAL A 1 291 ? -7.338 -7.818 -14.370 1.00 95.88 291 VAL A O 1
ATOM 2185 N N . GLU A 1 292 ? -8.425 -6.985 -16.145 1.00 95.00 292 GLU A N 1
ATOM 2186 C CA . GLU A 1 292 ? -9.492 -7.995 -16.144 1.00 95.00 292 GLU A CA 1
ATOM 2187 C C . GLU A 1 292 ? -8.950 -9.411 -16.375 1.00 95.00 292 GLU A C 1
ATOM 2189 O O . GLU A 1 292 ? -9.287 -10.332 -15.625 1.00 95.00 292 GLU A O 1
ATOM 2194 N N . ALA A 1 293 ? -8.056 -9.578 -17.356 1.00 95.00 293 ALA A N 1
ATOM 2195 C CA . ALA A 1 293 ? -7.414 -10.859 -17.643 1.00 95.00 293 ALA A CA 1
ATOM 2196 C C . ALA A 1 293 ? -6.588 -11.374 -16.451 1.00 95.00 293 ALA A C 1
ATOM 2198 O O . ALA A 1 293 ? -6.679 -12.549 -16.089 1.00 95.00 293 ALA A O 1
ATOM 2199 N N . LEU A 1 294 ? -5.818 -10.492 -15.804 1.00 95.38 294 LEU A N 1
ATOM 2200 C CA . LEU A 1 294 ? -5.062 -10.832 -14.599 1.00 95.38 294 LEU A CA 1
ATOM 2201 C C . LEU A 1 294 ? -5.998 -11.186 -13.441 1.00 95.38 294 LEU A C 1
ATOM 2203 O O . LEU A 1 294 ? -5.778 -12.194 -12.780 1.00 95.38 294 LEU A O 1
ATOM 2207 N N . GLU A 1 295 ? -7.061 -10.413 -13.203 1.00 96.31 295 GLU A N 1
ATOM 2208 C CA . GLU A 1 295 ? -8.000 -10.686 -12.109 1.00 96.31 295 GLU A CA 1
ATOM 2209 C C . GLU A 1 295 ? -8.656 -12.068 -12.245 1.00 96.31 295 GLU A C 1
ATOM 2211 O O . GLU A 1 295 ? -8.816 -12.779 -11.249 1.00 96.31 295 GLU A O 1
ATOM 2216 N N . ALA A 1 296 ? -9.001 -12.465 -13.473 1.00 94.31 296 ALA A N 1
ATOM 2217 C CA . ALA A 1 296 ? -9.576 -13.774 -13.770 1.00 94.31 296 ALA A CA 1
ATOM 2218 C C . ALA A 1 296 ? -8.611 -14.937 -13.475 1.00 94.31 296 ALA A C 1
ATOM 2220 O O . ALA A 1 296 ? -9.063 -16.013 -13.087 1.00 94.31 296 ALA A O 1
ATOM 2221 N N . ALA A 1 297 ? -7.301 -14.716 -13.614 1.00 92.69 297 ALA A N 1
ATOM 2222 C CA . ALA A 1 297 ? -6.267 -15.720 -13.365 1.00 92.69 297 ALA A CA 1
ATOM 2223 C C . ALA A 1 297 ? -5.850 -15.836 -11.885 1.00 92.69 297 ALA A C 1
ATOM 2225 O O . ALA A 1 297 ? -5.141 -16.773 -11.518 1.00 92.69 297 ALA A O 1
ATOM 2226 N N . LEU A 1 298 ? -6.257 -14.896 -11.026 1.00 94.44 298 LEU A N 1
ATOM 2227 C CA . LEU A 1 298 ? -5.852 -14.865 -9.620 1.00 94.44 298 LEU A CA 1
ATOM 2228 C C . LEU A 1 298 ? -6.809 -15.658 -8.726 1.00 94.44 298 LEU A C 1
ATOM 2230 O O . LEU A 1 298 ? -8.027 -15.465 -8.754 1.00 94.44 298 LEU A O 1
ATOM 2234 N N . CYS A 1 299 ? -6.235 -16.474 -7.843 1.00 89.69 299 CYS A N 1
ATOM 2235 C CA . CYS A 1 299 ? -6.951 -17.179 -6.785 1.00 89.69 299 CYS A CA 1
ATOM 2236 C C . CYS A 1 299 ? -6.304 -16.889 -5.423 1.00 89.69 299 CYS A C 1
ATOM 2238 O O . CYS A 1 299 ? -5.084 -16.964 -5.285 1.00 89.69 299 CYS A O 1
ATOM 2240 N N . LEU A 1 300 ? -7.122 -16.541 -4.427 1.00 85.69 300 LEU A N 1
ATOM 2241 C CA . LEU A 1 300 ? -6.715 -16.433 -3.024 1.00 85.69 300 LEU A CA 1
ATOM 2242 C C . LEU A 1 300 ? -7.111 -17.742 -2.334 1.00 85.69 300 LEU A C 1
ATOM 2244 O O . LEU A 1 300 ? -8.304 -17.970 -2.129 1.00 85.69 300 LEU A O 1
ATOM 2248 N N . ALA A 1 301 ? -6.121 -18.583 -2.031 1.00 79.88 301 ALA A N 1
ATOM 2249 C CA . ALA A 1 301 ? -6.290 -19.893 -1.399 1.00 79.88 301 ALA A CA 1
ATOM 2250 C C . ALA A 1 301 ? -5.940 -19.853 0.090 1.00 79.88 301 ALA A C 1
ATOM 2252 O O . ALA A 1 301 ? -4.995 -19.112 0.448 1.00 79.88 301 ALA A O 1
#

Foldseek 3Di:
DDDPDDDAQAPVNLLPPPPDDDDDDDDPVQCPDPQLVVQQVVCVVLQVSHRSSVLSVVLCVVQPPDDSVLSNLSSVQVSVVNVVCVVQVWGFDDDPPDDTDTAGDADDPVNLVVVVVVLLVCLVVAQAEEAADDDHHNDDLLSLLSSLVSNPNHQYEYHDAASNLLNNQQSQHAEYEEEQVRLCVNVVHHQPDPVSVLVSQVVSQVSRHQKYWYDHDQAWIWIDHPVGIWIKNFDDADFQAQPQLSVQLRVQLRVCVVVVHDNVLSNLLSNLSSRQQRNDSHHSDHDPVSSVVRSVVIDID

Sequence (301 aa):
MSHRHARPLSIAALADPHHDDDLDHPDAAIEDSEAFRALCDLARKRTGAIPEAWLARHVLGLTPGADWPLQRAALEALLQRLQFARRDGLLVRRGPARRELFEAAAIAPAELEQLRAAFRARAPQARVIVLSGSLPPGCPAAIYGELLAEAGAAATIVDAHGPALLAALAQRPTFVKPNRQELARTLGRELASDEALRRAMQELNRRGARWVVVSDGPRALWVSGRSGFYRCDPPPVPVVNPIGGGDALAGGIACGLQRGRRSLEAVRLGLAVALASVGTALPAELDPARVEALEAALCLA